Protein AF-A0A1V5MVE5-F1 (afdb_monomer)

Mean predicted aligned error: 13.65 Å

Radius of gyration: 18.53 Å; Cα contacts (8 Å, |Δi|>4): 356; chains: 1; bounding box: 42×35×52 Å

pLDDT: mean 83.96, std 14.98, range [27.38, 98.62]

Structure (mmCIF, N/CA/C/O backbone):
data_AF-A0A1V5MVE5-F1
#
_entry.id   AF-A0A1V5MVE5-F1
#
loop_
_atom_site.group_PDB
_atom_site.id
_atom_site.type_symbol
_atom_site.label_atom_id
_atom_site.label_alt_id
_atom_site.label_comp_id
_atom_site.label_asym_id
_atom_site.label_entity_id
_atom_site.label_seq_id
_atom_site.pdbx_PDB_ins_code
_atom_site.Cartn_x
_atom_site.Cartn_y
_atom_site.Cartn_z
_atom_site.occupancy
_atom_site.B_iso_or_equiv
_atom_site.auth_seq_id
_atom_site.auth_comp_id
_atom_site.auth_asym_id
_atom_site.auth_atom_id
_atom_site.pdbx_PDB_model_num
ATOM 1 N N . MET A 1 1 ? -22.898 -4.520 -2.280 1.00 44.94 1 MET A N 1
ATOM 2 C CA . MET A 1 1 ? -23.349 -3.604 -3.356 1.00 44.94 1 MET A CA 1
ATOM 3 C C . MET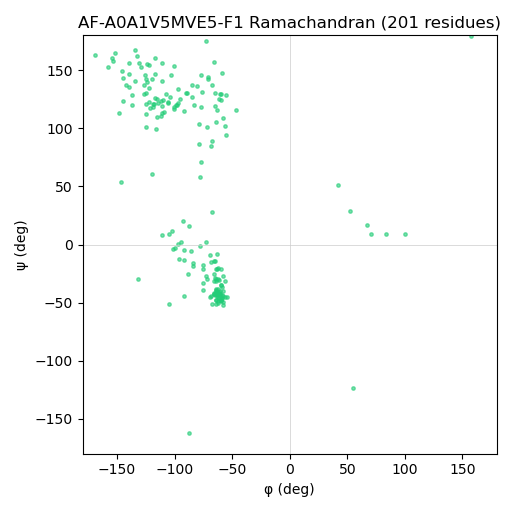 A 1 1 ? -22.134 -2.879 -3.926 1.00 44.94 1 MET A C 1
ATOM 5 O O . MET A 1 1 ? -21.184 -2.708 -3.167 1.00 44.94 1 MET A O 1
ATOM 9 N N . PRO A 1 2 ? -22.127 -2.482 -5.213 1.00 73.25 2 PRO A N 1
ATOM 10 C CA . PRO A 1 2 ? -21.004 -1.765 -5.811 1.00 73.25 2 PRO A CA 1
ATOM 11 C C . PRO A 1 2 ? -20.955 -0.328 -5.274 1.00 73.25 2 PRO A C 1
ATOM 13 O O . PRO A 1 2 ? -21.734 0.528 -5.678 1.00 73.25 2 PRO A O 1
ATOM 16 N N . ASN A 1 3 ? -20.062 -0.080 -4.323 1.00 88.38 3 ASN A N 1
ATOM 17 C CA . ASN A 1 3 ? -19.697 1.250 -3.838 1.00 88.38 3 ASN A CA 1
ATOM 18 C C . ASN A 1 3 ? -18.170 1.334 -3.734 1.00 88.38 3 ASN A C 1
ATOM 20 O O . ASN A 1 3 ? -17.478 0.310 -3.814 1.00 88.38 3 ASN A O 1
ATOM 24 N N . ARG A 1 4 ? -17.627 2.541 -3.552 1.00 93.94 4 ARG A N 1
ATOM 25 C CA . ARG A 1 4 ? -16.172 2.726 -3.486 1.00 93.94 4 ARG A CA 1
ATOM 26 C C . ARG A 1 4 ? -15.556 1.915 -2.353 1.00 93.94 4 ARG A C 1
ATOM 28 O O . ARG A 1 4 ? -14.487 1.341 -2.532 1.00 93.94 4 ARG A O 1
ATOM 35 N N . GLU A 1 5 ? -16.247 1.795 -1.220 1.00 90.50 5 GLU A N 1
ATOM 36 C CA . GLU A 1 5 ? -15.827 1.056 -0.027 1.00 90.50 5 GLU A CA 1
ATOM 37 C C . GLU A 1 5 ? -15.672 -0.443 -0.300 1.00 90.50 5 GLU A C 1
ATOM 39 O O . GLU A 1 5 ? -14.928 -1.106 0.409 1.00 90.50 5 GLU A O 1
ATOM 44 N N . ASN A 1 6 ? -16.294 -0.976 -1.348 1.00 90.94 6 ASN A N 1
ATOM 45 C CA . ASN A 1 6 ? -16.151 -2.368 -1.773 1.00 90.94 6 ASN A CA 1
ATOM 46 C C . ASN A 1 6 ? -15.390 -2.512 -3.100 1.00 90.94 6 ASN A C 1
ATOM 48 O O . ASN A 1 6 ? -15.312 -3.611 -3.642 1.00 90.94 6 ASN A O 1
ATOM 52 N N . THR A 1 7 ? -14.818 -1.425 -3.624 1.00 95.19 7 THR A N 1
ATOM 53 C CA . THR A 1 7 ? -14.114 -1.416 -4.909 1.00 95.19 7 THR A CA 1
ATOM 54 C C . THR A 1 7 ? -12.618 -1.190 -4.701 1.00 95.19 7 THR A C 1
ATOM 56 O O . THR A 1 7 ? -12.195 -0.187 -4.114 1.00 95.19 7 THR A O 1
ATOM 59 N N . ALA A 1 8 ? -11.819 -2.127 -5.210 1.00 96.75 8 ALA A N 1
ATOM 60 C CA . ALA A 1 8 ? -10.364 -2.056 -5.244 1.00 96.75 8 ALA A CA 1
ATOM 61 C C . ALA A 1 8 ? -9.850 -2.164 -6.683 1.00 96.75 8 ALA A C 1
ATOM 63 O O . ALA A 1 8 ? -10.498 -2.775 -7.532 1.00 96.75 8 ALA A O 1
ATOM 64 N N . ILE A 1 9 ? -8.670 -1.604 -6.932 1.00 98.38 9 ILE A N 1
ATOM 65 C CA . ILE A 1 9 ? -7.882 -1.846 -8.144 1.00 98.38 9 ILE A CA 1
ATOM 66 C C . ILE A 1 9 ? -6.540 -2.454 -7.747 1.00 98.38 9 ILE A C 1
ATOM 68 O O . ILE A 1 9 ? -5.988 -2.107 -6.707 1.00 98.38 9 ILE A O 1
ATOM 72 N N . ALA A 1 10 ? -6.015 -3.393 -8.523 1.00 98.38 10 ALA A N 1
ATOM 73 C CA . ALA A 1 10 ? -4.711 -3.966 -8.235 1.00 98.38 10 ALA A CA 1
ATOM 74 C C . ALA A 1 10 ? -3.966 -4.314 -9.516 1.00 98.38 10 ALA A C 1
ATOM 76 O O . ALA A 1 10 ? -4.577 -4.675 -10.522 1.00 98.38 10 ALA A O 1
ATOM 77 N N . GLY A 1 11 ? -2.642 -4.237 -9.453 1.00 98.25 11 GLY A N 1
ATOM 78 C CA . GLY A 1 11 ? -1.784 -4.587 -10.570 1.00 98.25 11 GLY A CA 1
ATOM 79 C C . GLY A 1 11 ? -0.321 -4.665 -10.169 1.00 98.25 11 GLY A C 1
ATOM 80 O O . GLY A 1 11 ? 0.082 -4.155 -9.120 1.00 98.25 11 GLY A O 1
ATOM 81 N N . SER A 1 12 ? 0.463 -5.304 -11.031 1.00 98.00 12 SER A N 1
ATOM 82 C CA . SER A 1 12 ? 1.904 -5.445 -10.872 1.00 98.00 12 SER A CA 1
ATOM 83 C C . SER A 1 12 ? 2.689 -4.647 -11.904 1.00 98.00 12 SER A C 1
ATOM 85 O O . SER A 1 12 ? 2.161 -4.339 -12.974 1.00 98.00 12 SER A O 1
ATOM 87 N N . SER A 1 13 ? 3.943 -4.301 -11.602 1.00 94.94 13 SER A N 1
ATOM 88 C CA . SER A 1 13 ? 4.825 -3.585 -12.532 1.00 94.94 13 SER A CA 1
ATOM 89 C C . SER A 1 13 ? 4.160 -2.288 -13.021 1.00 94.94 13 SER A C 1
ATOM 91 O O . SER A 1 13 ? 3.693 -1.477 -12.210 1.00 94.94 13 SER A O 1
ATOM 93 N N . MET A 1 14 ? 4.014 -2.098 -14.334 1.00 95.25 14 MET A N 1
ATOM 94 C CA . MET A 1 14 ? 3.269 -0.969 -14.901 1.00 95.25 14 MET A CA 1
ATOM 95 C C . MET A 1 14 ? 1.795 -0.943 -14.456 1.00 95.25 14 MET A C 1
ATOM 97 O O . MET A 1 14 ? 1.238 0.126 -14.210 1.00 95.25 14 MET A O 1
ATOM 101 N N . GLY A 1 15 ? 1.164 -2.104 -14.274 1.00 97.06 15 GLY A N 1
ATOM 102 C CA . GLY A 1 15 ? -0.180 -2.212 -13.702 1.00 97.06 15 GLY A CA 1
ATOM 103 C C . GLY A 1 15 ? -0.254 -1.735 -12.248 1.00 97.06 15 GLY A C 1
ATOM 104 O O . GLY A 1 15 ? -1.286 -1.206 -11.837 1.00 97.06 15 GLY A O 1
ATOM 105 N N . GLY A 1 16 ? 0.834 -1.858 -11.482 1.00 97.25 16 GLY A N 1
ATOM 106 C CA . GLY A 1 16 ? 0.942 -1.321 -10.122 1.00 97.25 16 GLY A CA 1
ATOM 107 C C . GLY A 1 16 ? 0.972 0.206 -10.113 1.00 97.25 16 GLY A C 1
ATOM 108 O O . GLY A 1 16 ? 0.227 0.831 -9.357 1.00 97.25 16 GLY A O 1
ATOM 109 N N . LEU A 1 17 ? 1.745 0.809 -11.024 1.00 95.75 17 LEU A N 1
ATOM 110 C CA . LEU A 1 17 ? 1.742 2.259 -11.246 1.00 95.75 17 LEU A CA 1
ATOM 111 C C . LEU A 1 17 ? 0.351 2.757 -11.657 1.00 95.75 17 LEU A C 1
ATOM 113 O O . LEU A 1 17 ? -0.161 3.715 -11.074 1.00 95.75 17 LEU A O 1
ATOM 117 N N . ILE A 1 18 ? -0.281 2.094 -12.632 1.00 96.00 18 ILE A N 1
ATOM 118 C CA . ILE A 1 18 ? -1.628 2.452 -13.099 1.00 96.00 18 ILE A CA 1
ATOM 119 C C . ILE A 1 18 ? -2.630 2.346 -11.947 1.00 96.00 18 ILE A C 1
ATOM 121 O O . ILE A 1 18 ? -3.434 3.253 -11.763 1.00 96.00 18 ILE A O 1
ATOM 125 N N . SER A 1 19 ? -2.551 1.293 -11.131 1.00 98.00 19 SER A N 1
ATOM 126 C CA . SER A 1 19 ? -3.444 1.091 -9.983 1.00 98.00 19 SER A CA 1
ATOM 127 C C . SER A 1 19 ? -3.314 2.200 -8.940 1.00 98.00 19 SER A C 1
ATOM 129 O O . SER A 1 19 ? -4.329 2.733 -8.490 1.00 98.00 19 SER A O 1
ATOM 131 N N . LEU A 1 20 ? -2.081 2.590 -8.596 1.00 96.75 20 LEU A N 1
ATOM 132 C CA . LEU A 1 20 ? -1.812 3.717 -7.702 1.00 96.75 20 LEU A CA 1
ATOM 133 C C . LEU A 1 20 ? -2.420 5.013 -8.254 1.00 96.75 20 LEU A C 1
ATOM 135 O O . LEU A 1 20 ? -3.188 5.684 -7.562 1.00 96.75 20 LEU A O 1
ATOM 139 N N . TYR A 1 21 ? -2.119 5.336 -9.513 1.00 95.19 21 TYR A N 1
ATOM 140 C CA . TYR A 1 21 ? -2.630 6.535 -10.169 1.00 95.19 21 TYR A CA 1
ATOM 141 C C . TYR A 1 21 ? -4.160 6.550 -10.231 1.00 95.19 21 TYR A C 1
ATOM 143 O O . TYR A 1 21 ? -4.789 7.544 -9.877 1.00 95.19 21 TYR A O 1
ATOM 151 N N . SER A 1 22 ? -4.775 5.446 -10.656 1.00 95.62 22 SER A N 1
ATOM 152 C CA . SER A 1 22 ? -6.226 5.316 -10.763 1.00 95.62 22 SER A CA 1
ATOM 153 C C . SER A 1 22 ? -6.910 5.473 -9.413 1.00 95.62 22 SER A C 1
ATOM 155 O O . SER A 1 22 ? -7.935 6.149 -9.341 1.00 95.62 22 SER A O 1
ATOM 157 N N . ALA A 1 23 ? -6.352 4.899 -8.347 1.00 95.94 23 ALA A N 1
ATOM 158 C CA . ALA A 1 23 ? -6.902 5.079 -7.015 1.00 95.94 23 ALA A CA 1
ATOM 159 C C . ALA A 1 23 ? -6.822 6.542 -6.575 1.00 95.94 23 ALA A C 1
ATOM 161 O O . ALA A 1 23 ? -7.851 7.116 -6.226 1.00 95.94 23 ALA A O 1
ATOM 162 N N . LEU A 1 24 ? -5.658 7.182 -6.671 1.00 94.88 24 LEU A N 1
ATOM 163 C CA . LEU A 1 24 ? -5.510 8.584 -6.271 1.00 94.88 24 LEU A CA 1
ATOM 164 C C . LEU A 1 24 ? -6.366 9.538 -7.120 1.00 94.88 24 LEU A C 1
ATOM 166 O O . LEU A 1 24 ? -6.984 10.455 -6.590 1.00 94.88 24 LEU A O 1
ATOM 170 N N . LYS A 1 25 ? -6.447 9.323 -8.436 1.00 94.38 25 LYS A N 1
ATOM 171 C CA . LYS A 1 25 ? -7.206 10.193 -9.346 1.00 94.38 25 LYS A CA 1
ATOM 172 C C . LYS A 1 25 ? -8.717 9.994 -9.262 1.00 94.38 25 LYS A C 1
ATOM 174 O O . LYS A 1 25 ? -9.466 10.953 -9.442 1.00 94.38 25 LYS A O 1
ATOM 179 N N . TYR A 1 26 ? -9.177 8.772 -9.000 1.00 95.31 26 TYR A N 1
ATOM 180 C CA . TYR A 1 26 ? -10.600 8.430 -8.957 1.00 95.31 26 TYR A CA 1
ATOM 181 C C . TYR A 1 26 ? -11.011 7.903 -7.577 1.00 95.31 26 TYR A C 1
ATOM 183 O O . TYR A 1 26 ? -11.534 6.785 -7.469 1.00 95.31 26 TYR A O 1
ATOM 191 N N . PRO A 1 27 ? -10.856 8.706 -6.506 1.00 94.25 27 PRO A N 1
ATOM 192 C CA . PRO A 1 27 ? -11.102 8.244 -5.150 1.00 94.25 27 PRO A CA 1
ATOM 193 C C . PRO A 1 27 ? -12.574 7.908 -4.923 1.00 94.25 27 PRO A C 1
ATOM 195 O O . PRO A 1 27 ? -12.861 7.041 -4.111 1.00 94.25 27 PRO A O 1
ATOM 198 N N . ASN A 1 28 ? -13.509 8.507 -5.672 1.00 94.81 28 ASN A N 1
ATOM 199 C CA . ASN A 1 28 ? -14.939 8.166 -5.651 1.00 94.81 28 ASN A CA 1
ATOM 200 C C . ASN A 1 28 ? -15.266 6.783 -6.239 1.00 94.81 28 ASN A C 1
ATOM 202 O O . ASN A 1 28 ? -16.373 6.296 -6.044 1.00 94.81 28 ASN A O 1
ATOM 206 N N . THR A 1 29 ? -14.332 6.163 -6.966 1.00 95.69 29 THR A N 1
ATOM 207 C CA . THR A 1 29 ? -14.498 4.819 -7.541 1.00 95.69 29 THR A CA 1
ATOM 208 C C . THR A 1 29 ? -13.691 3.799 -6.753 1.00 95.69 29 THR A C 1
ATOM 210 O O . THR A 1 29 ? -14.238 2.794 -6.316 1.00 95.69 29 THR A O 1
ATOM 213 N N . PHE A 1 30 ? -12.405 4.066 -6.521 1.00 96.44 30 PHE A N 1
ATOM 214 C CA . PHE A 1 30 ? -11.496 3.131 -5.864 1.00 96.44 30 PHE A CA 1
ATOM 215 C C . PHE A 1 30 ? -11.136 3.634 -4.464 1.00 96.44 30 PHE A C 1
ATOM 217 O O . PHE A 1 30 ? -10.438 4.638 -4.306 1.00 96.44 30 PHE A O 1
ATOM 224 N N . SER A 1 31 ? -11.570 2.913 -3.427 1.00 95.69 31 SER A N 1
ATOM 225 C CA . SER A 1 31 ? -11.114 3.181 -2.052 1.00 95.69 31 SER A CA 1
ATOM 226 C C . SER A 1 31 ? -9.889 2.358 -1.655 1.00 95.69 31 SER A C 1
ATOM 228 O O . SER A 1 31 ? -9.383 2.510 -0.548 1.00 95.69 31 SER A O 1
ATOM 230 N N . LYS A 1 32 ? -9.439 1.441 -2.514 1.00 97.19 32 LYS A N 1
ATOM 231 C CA . LYS A 1 32 ? -8.423 0.434 -2.202 1.00 97.19 32 LYS A CA 1
ATOM 232 C C . LYS A 1 32 ? -7.519 0.214 -3.406 1.00 97.19 32 LYS A C 1
ATOM 234 O O . LYS A 1 32 ? -8.027 0.096 -4.522 1.00 97.19 32 LYS A O 1
ATOM 239 N N . ALA A 1 33 ? -6.216 0.106 -3.177 1.00 98.44 33 ALA A N 1
ATOM 240 C CA . ALA A 1 33 ? -5.261 -0.250 -4.216 1.00 98.44 33 ALA A CA 1
ATOM 241 C C . ALA A 1 33 ? -4.220 -1.271 -3.742 1.00 98.44 33 ALA A C 1
ATOM 243 O O . ALA A 1 33 ? -3.567 -1.067 -2.721 1.00 98.44 33 ALA A O 1
ATOM 244 N N . GLY A 1 34 ? -4.061 -2.353 -4.507 1.00 98.62 34 GLY A N 1
ATOM 245 C CA . GLY A 1 34 ? -2.965 -3.316 -4.371 1.00 98.62 34 GLY A CA 1
ATOM 246 C C . GLY A 1 34 ? -1.875 -3.032 -5.403 1.00 98.62 34 GLY A C 1
ATOM 247 O O . GLY A 1 34 ? -2.134 -3.046 -6.605 1.00 98.62 34 GLY A O 1
ATOM 248 N N . ILE A 1 35 ? -0.665 -2.746 -4.944 1.00 98.62 35 ILE A N 1
ATOM 249 C CA . ILE A 1 35 ? 0.419 -2.179 -5.744 1.00 98.62 35 ILE A CA 1
ATOM 250 C C . ILE A 1 35 ? 1.632 -3.100 -5.620 1.00 98.62 35 ILE A C 1
ATOM 252 O O . ILE A 1 35 ? 2.343 -3.083 -4.618 1.00 98.62 35 ILE A O 1
ATOM 256 N N . PHE A 1 36 ? 1.847 -3.925 -6.641 1.00 98.62 36 PHE A N 1
ATOM 257 C CA . PHE A 1 36 ? 2.860 -4.977 -6.632 1.00 98.62 36 PHE A CA 1
ATOM 258 C C . PHE A 1 36 ? 4.038 -4.557 -7.512 1.00 98.62 36 PHE A C 1
ATOM 260 O O . PHE A 1 36 ? 3.845 -4.268 -8.691 1.00 98.62 36 PHE A O 1
ATOM 267 N N . SER A 1 37 ? 5.246 -4.508 -6.958 1.00 97.56 37 SER A N 1
ATOM 268 C CA . SER A 1 37 ? 6.488 -4.188 -7.674 1.00 97.56 37 SER A CA 1
ATOM 269 C C . SER A 1 37 ? 6.333 -3.022 -8.673 1.00 97.56 37 SER A C 1
ATOM 271 O O . SER A 1 37 ? 6.583 -3.205 -9.866 1.00 97.56 37 SER A O 1
ATOM 273 N N . PRO A 1 38 ? 5.793 -1.857 -8.264 1.00 96.62 38 PRO A N 1
ATOM 274 C CA . PRO A 1 38 ? 5.338 -0.834 -9.198 1.00 96.62 38 PRO A CA 1
ATOM 275 C C . PRO A 1 38 ? 6.491 -0.196 -9.979 1.00 96.62 38 PRO A C 1
ATOM 277 O O . PRO A 1 38 ? 7.508 0.193 -9.412 1.00 96.62 38 PRO A O 1
ATOM 280 N N . SER A 1 39 ? 6.301 0.011 -11.282 1.00 92.88 39 SER A N 1
ATOM 281 C CA . SER A 1 39 ? 7.286 0.679 -12.151 1.00 92.88 39 SER A CA 1
ATOM 282 C C . SER A 1 39 ? 7.273 2.206 -11.982 1.00 92.88 39 SER A C 1
ATOM 284 O O . SER A 1 39 ? 7.015 2.938 -12.934 1.00 92.88 39 SER A O 1
ATOM 286 N N . LEU A 1 40 ? 7.504 2.701 -10.764 1.00 87.81 40 LEU A N 1
ATOM 287 C CA . LEU A 1 40 ? 7.376 4.121 -10.387 1.00 87.81 40 LEU A CA 1
ATOM 288 C C . LEU A 1 40 ? 8.332 5.048 -11.152 1.00 87.81 40 LEU A C 1
ATOM 290 O O . LEU A 1 40 ? 7.981 6.190 -11.438 1.00 87.81 40 LEU A O 1
ATOM 294 N N . TRP A 1 41 ? 9.492 4.527 -11.548 1.00 76.19 41 TRP A N 1
ATOM 295 C CA . TRP A 1 41 ? 10.501 5.194 -12.375 1.00 76.19 41 TRP A CA 1
ATOM 296 C C . TRP A 1 41 ? 10.037 5.505 -13.806 1.00 76.19 41 TRP A C 1
ATOM 298 O O . TRP A 1 41 ? 10.694 6.259 -14.516 1.00 76.19 41 TRP A O 1
ATOM 308 N N . PHE A 1 42 ? 8.926 4.918 -14.263 1.00 72.94 42 PHE A N 1
ATOM 309 C CA . PHE A 1 42 ? 8.509 5.013 -15.661 1.00 72.94 42 PHE A CA 1
ATOM 310 C C . PHE A 1 42 ? 7.915 6.381 -16.036 1.00 72.94 42 PHE A C 1
ATOM 312 O O . PHE A 1 42 ? 7.790 6.689 -17.220 1.00 72.94 42 PHE A O 1
ATOM 319 N N . SER A 1 43 ? 7.500 7.206 -15.066 1.00 71.62 43 SER A N 1
ATOM 320 C CA . SER A 1 43 ? 6.793 8.451 -15.374 1.00 71.62 43 SER A CA 1
ATOM 321 C C . SER A 1 43 ? 7.041 9.577 -14.372 1.00 71.62 43 SER A C 1
ATOM 323 O O . SER A 1 43 ? 6.504 9.571 -13.264 1.00 71.62 43 SER A O 1
ATOM 325 N N . ASP A 1 44 ? 7.712 10.631 -14.839 1.00 76.75 44 ASP A N 1
ATOM 326 C CA . ASP A 1 44 ? 7.802 11.926 -14.145 1.00 76.75 44 ASP A CA 1
ATOM 327 C C . ASP A 1 44 ? 6.414 12.535 -13.884 1.00 76.75 44 ASP A C 1
ATOM 329 O O . ASP A 1 44 ? 6.193 13.260 -12.914 1.00 76.75 44 ASP A O 1
ATOM 333 N N . THR A 1 45 ? 5.431 12.191 -14.722 1.00 76.62 45 THR A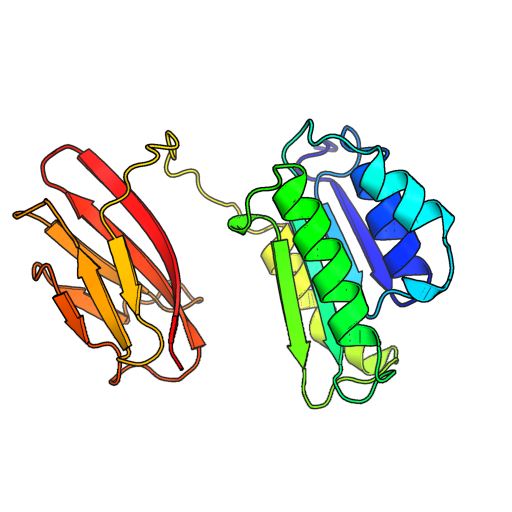 N 1
ATOM 334 C CA . THR A 1 45 ? 4.047 12.652 -14.589 1.00 76.62 45 THR A CA 1
ATOM 335 C C . THR A 1 45 ? 3.388 12.142 -13.308 1.00 76.62 45 THR A C 1
ATOM 337 O O . THR A 1 45 ? 2.556 12.850 -12.742 1.00 76.62 45 THR A O 1
ATOM 340 N N . LEU A 1 46 ? 3.756 10.951 -12.814 1.00 81.44 46 LEU A N 1
ATOM 341 C CA . LEU A 1 46 ? 3.266 10.469 -11.520 1.00 81.44 46 LEU A CA 1
ATOM 342 C C . LEU A 1 46 ? 3.794 11.345 -10.381 1.00 81.44 46 LEU A C 1
ATOM 344 O O . LEU A 1 46 ? 3.028 11.701 -9.491 1.00 81.44 46 LEU A O 1
ATOM 348 N N . GLN A 1 47 ? 5.072 11.720 -10.425 1.00 80.44 47 GLN A N 1
ATOM 349 C CA . GLN A 1 47 ? 5.679 12.572 -9.403 1.00 80.44 47 GLN A CA 1
ATOM 350 C C . GLN A 1 47 ? 5.031 13.957 -9.387 1.00 80.44 47 GLN A C 1
ATOM 352 O O . GLN A 1 47 ? 4.563 14.395 -8.340 1.00 80.44 47 GLN A O 1
ATOM 357 N N . MET A 1 48 ? 4.870 14.581 -10.559 1.00 82.56 48 MET A N 1
ATOM 358 C CA . MET A 1 48 ? 4.152 15.855 -10.688 1.00 82.56 48 MET A CA 1
ATOM 359 C C . MET A 1 48 ? 2.710 15.764 -10.173 1.00 82.56 48 MET A C 1
ATOM 361 O O . MET A 1 48 ? 2.207 16.685 -9.528 1.00 82.56 48 MET A O 1
ATOM 365 N N . PHE A 1 49 ? 2.031 14.648 -10.446 1.00 86.75 49 PHE A N 1
ATOM 366 C CA . PHE A 1 49 ? 0.689 14.417 -9.930 1.00 86.75 49 PHE A CA 1
ATOM 367 C C . PHE A 1 49 ? 0.687 14.328 -8.399 1.00 86.75 49 PHE A C 1
ATOM 369 O O . PHE A 1 49 ? -0.110 15.024 -7.778 1.00 86.75 49 PHE A O 1
ATOM 376 N N . LEU A 1 50 ? 1.589 13.550 -7.791 1.00 85.31 50 LEU A N 1
ATOM 377 C CA . LEU A 1 50 ? 1.712 13.419 -6.332 1.00 85.31 50 LEU A CA 1
ATOM 378 C C . LEU A 1 50 ? 2.020 14.751 -5.633 1.00 85.31 50 LEU A C 1
ATOM 380 O O . LEU A 1 50 ? 1.521 14.985 -4.534 1.00 85.31 50 LEU A O 1
ATOM 384 N N . ASP A 1 51 ? 2.792 15.629 -6.273 1.00 83.75 51 ASP A N 1
ATOM 385 C CA . ASP A 1 51 ? 3.142 16.941 -5.719 1.00 83.75 51 ASP A CA 1
ATOM 386 C C . ASP A 1 51 ? 1.945 17.914 -5.720 1.00 83.75 51 ASP A C 1
ATOM 388 O O . ASP A 1 51 ? 1.838 18.776 -4.851 1.00 83.75 51 ASP A O 1
ATOM 392 N N . SER A 1 52 ? 1.023 17.758 -6.678 1.00 83.50 52 SER A N 1
ATOM 393 C CA . SER A 1 52 ? -0.202 18.572 -6.798 1.00 83.50 52 SER A CA 1
ATOM 394 C C . SER A 1 52 ? -1.449 17.944 -6.164 1.00 83.50 52 SER A C 1
ATOM 396 O O . SER A 1 52 ? -2.485 18.600 -6.042 1.00 83.50 52 SER A O 1
ATOM 398 N N . PHE A 1 53 ? -1.379 16.662 -5.808 1.00 84.25 53 PHE A N 1
ATOM 399 C CA . PHE A 1 53 ? -2.496 15.900 -5.270 1.00 84.25 53 PHE A CA 1
ATOM 400 C C . PHE A 1 53 ? -2.831 16.360 -3.848 1.00 84.25 53 PHE A C 1
ATOM 402 O O . PHE A 1 53 ? -1.942 16.643 -3.059 1.00 84.25 53 PHE A O 1
ATOM 409 N N . THR A 1 54 ? -4.115 16.374 -3.491 1.00 82.00 54 THR A N 1
ATOM 410 C CA . THR A 1 54 ? -4.570 16.642 -2.120 1.00 82.00 54 THR A CA 1
ATOM 411 C C . THR A 1 54 ? -5.477 15.515 -1.658 1.00 82.00 54 THR A C 1
ATOM 413 O O . THR A 1 54 ? -6.437 15.154 -2.345 1.00 82.00 54 THR A O 1
ATOM 416 N N . TYR A 1 55 ? -5.188 14.969 -0.478 1.00 86.56 55 TYR A N 1
ATOM 417 C CA . TYR A 1 55 ? -6.028 13.956 0.145 1.00 86.56 55 TYR A CA 1
ATOM 418 C C . TYR A 1 55 ? -7.442 14.494 0.394 1.00 86.56 55 TYR A C 1
ATOM 420 O O . TYR A 1 55 ? -7.619 15.562 0.976 1.00 86.56 55 TYR A O 1
ATOM 428 N N . ASN A 1 56 ? -8.456 13.745 -0.042 1.00 85.56 56 ASN A N 1
ATOM 429 C CA . ASN A 1 56 ? -9.854 14.169 0.065 1.00 85.56 56 ASN A CA 1
ATOM 430 C C . ASN A 1 56 ? -10.799 13.103 0.634 1.00 85.56 56 ASN A C 1
ATOM 432 O O . ASN A 1 56 ? -11.797 13.449 1.261 1.00 85.56 56 ASN A O 1
ATOM 436 N N . LEU A 1 57 ? -10.513 11.817 0.426 1.00 90.06 57 LEU A N 1
ATOM 437 C CA . LEU A 1 57 ? -11.377 10.707 0.814 1.00 90.06 57 LEU A CA 1
ATOM 438 C C . LEU A 1 57 ? -10.543 9.558 1.383 1.00 90.06 57 LEU A C 1
ATOM 440 O O . LEU A 1 57 ? -9.458 9.289 0.871 1.00 90.06 57 LEU A O 1
ATOM 444 N N . PRO A 1 58 ? -11.068 8.797 2.360 1.00 89.44 58 PRO A N 1
ATOM 445 C CA . PRO A 1 58 ? -10.381 7.626 2.889 1.00 89.44 58 PRO A CA 1
ATOM 446 C C . PRO A 1 58 ? -10.112 6.583 1.807 1.00 89.44 58 PRO A C 1
ATOM 448 O O . PRO A 1 58 ? -11.035 6.111 1.128 1.00 89.44 58 PRO A O 1
ATOM 451 N N . GLN A 1 59 ? -8.844 6.209 1.662 1.00 94.06 59 GLN A N 1
ATOM 452 C CA . GLN A 1 59 ? -8.392 5.135 0.785 1.00 94.06 59 GLN A CA 1
ATOM 453 C C . GLN A 1 59 ? -7.304 4.324 1.474 1.00 94.06 59 GLN A C 1
ATOM 455 O O . GLN A 1 59 ? -6.636 4.844 2.364 1.00 94.06 59 GLN A O 1
ATOM 460 N N . ARG A 1 60 ? -7.132 3.068 1.062 1.00 95.12 60 ARG A N 1
ATOM 461 C CA . ARG A 1 60 ? -6.127 2.143 1.589 1.00 95.12 60 ARG A CA 1
ATOM 462 C C . ARG A 1 60 ? -5.220 1.649 0.471 1.00 95.12 60 ARG A C 1
ATOM 464 O O . ARG A 1 60 ? -5.711 1.233 -0.576 1.00 95.12 60 ARG A O 1
ATOM 471 N N . PHE A 1 61 ? -3.918 1.647 0.712 1.00 97.75 61 PHE A N 1
ATOM 472 C CA . PHE A 1 61 ? -2.914 1.228 -0.258 1.00 97.75 61 PHE A CA 1
ATOM 473 C C . PHE A 1 61 ? -2.043 0.128 0.338 1.00 97.75 61 PHE A C 1
ATOM 475 O O . PHE A 1 61 ? -1.539 0.265 1.453 1.00 97.75 61 PHE A O 1
ATOM 482 N N . TYR A 1 62 ? -1.880 -0.960 -0.406 1.00 98.19 62 TYR A N 1
ATOM 483 C CA . TYR A 1 62 ? -0.997 -2.065 -0.062 1.00 98.19 62 TYR A CA 1
ATOM 484 C C . TYR A 1 62 ? 0.115 -2.139 -1.101 1.00 98.19 62 TYR A C 1
ATOM 486 O O . TYR A 1 62 ? -0.141 -2.496 -2.248 1.00 98.19 62 TYR A O 1
ATOM 494 N N . PHE A 1 63 ? 1.330 -1.790 -0.705 1.00 98.44 63 PHE A N 1
ATOM 495 C CA . PHE A 1 63 ? 2.534 -1.894 -1.511 1.00 98.44 63 PHE A CA 1
ATOM 496 C C . PHE A 1 63 ? 3.263 -3.188 -1.168 1.00 98.44 63 PHE A C 1
ATOM 498 O O . PHE A 1 63 ? 3.460 -3.498 0.008 1.00 98.44 63 PHE A O 1
ATOM 505 N N . VAL A 1 64 ? 3.702 -3.926 -2.182 1.00 98.00 64 VAL A N 1
ATOM 506 C CA . VAL A 1 64 ? 4.576 -5.084 -1.987 1.00 98.00 64 VAL A CA 1
ATOM 507 C C . VAL A 1 64 ? 5.649 -5.149 -3.055 1.00 98.00 64 VAL A C 1
ATOM 509 O O . VAL A 1 64 ? 5.357 -4.945 -4.229 1.00 98.00 64 VAL A O 1
ATOM 512 N N . ALA A 1 65 ? 6.883 -5.421 -2.645 1.00 97.00 65 ALA A N 1
ATOM 513 C CA . ALA A 1 65 ? 8.022 -5.596 -3.538 1.00 97.00 65 ALA A CA 1
ATOM 514 C C . ALA A 1 65 ? 9.072 -6.529 -2.923 1.00 97.00 65 ALA A C 1
ATOM 516 O O . ALA A 1 65 ? 9.051 -6.832 -1.726 1.00 97.00 65 ALA A O 1
ATOM 517 N N . GLY A 1 66 ? 9.982 -7.003 -3.759 1.00 93.31 66 GLY A N 1
ATOM 518 C CA . GLY A 1 66 ? 11.097 -7.855 -3.389 1.00 93.31 66 GLY A CA 1
ATOM 519 C C . GLY A 1 66 ? 12.429 -7.117 -3.262 1.00 93.31 66 GLY A C 1
ATOM 520 O O . GLY A 1 66 ? 12.649 -6.108 -3.928 1.00 93.31 66 GLY A O 1
ATOM 521 N N . LEU A 1 67 ? 13.344 -7.640 -2.439 1.00 90.31 67 LEU A N 1
ATOM 522 C CA . LEU A 1 67 ? 14.728 -7.145 -2.375 1.00 90.31 67 LEU A CA 1
ATOM 523 C C . LEU A 1 67 ? 15.587 -7.581 -3.568 1.00 90.31 67 LEU A C 1
ATOM 525 O O . LEU A 1 67 ? 16.580 -6.918 -3.849 1.00 90.31 67 LEU A O 1
ATOM 529 N N . ASN A 1 68 ? 15.206 -8.644 -4.285 1.00 93.69 68 ASN A N 1
ATOM 530 C CA . ASN A 1 68 ? 15.923 -9.098 -5.482 1.00 93.69 68 ASN A CA 1
ATOM 531 C C . ASN A 1 68 ? 15.428 -8.391 -6.763 1.00 93.69 68 ASN A C 1
ATOM 533 O O . ASN A 1 68 ? 15.672 -8.862 -7.873 1.00 93.69 68 ASN A O 1
ATOM 537 N N . GLU A 1 69 ? 14.701 -7.279 -6.622 1.00 93.69 69 GLU A N 1
ATOM 538 C CA . GLU A 1 69 ? 14.292 -6.407 -7.726 1.00 93.69 69 GLU A CA 1
ATOM 539 C C . GLU A 1 69 ? 15.359 -5.336 -8.035 1.00 93.69 69 GLU A C 1
ATOM 541 O O . GLU A 1 69 ? 16.527 -5.471 -7.666 1.00 93.69 69 GLU A O 1
ATOM 546 N N . SER A 1 70 ? 14.991 -4.261 -8.747 1.00 90.25 70 SER A N 1
ATOM 547 C CA . SER A 1 70 ? 15.911 -3.143 -8.973 1.00 90.25 70 SER A CA 1
ATOM 548 C C . SER A 1 70 ? 16.366 -2.531 -7.646 1.00 90.25 70 SER A C 1
ATOM 550 O O . SER A 1 70 ? 15.604 -2.442 -6.682 1.00 90.25 70 SER A O 1
ATOM 552 N N . THR A 1 71 ? 17.599 -2.023 -7.615 1.00 89.38 71 THR A N 1
ATOM 553 C CA . THR A 1 71 ? 18.177 -1.378 -6.425 1.00 89.38 71 THR A CA 1
ATOM 554 C C . THR A 1 71 ? 17.383 -0.159 -5.947 1.00 89.38 71 THR A C 1
ATOM 556 O O . THR A 1 71 ? 17.495 0.214 -4.784 1.00 89.38 71 THR A O 1
ATOM 559 N N . THR A 1 72 ? 16.574 0.445 -6.823 1.00 89.75 72 THR A N 1
ATOM 560 C CA . THR A 1 72 ? 15.716 1.596 -6.513 1.00 89.75 72 THR A CA 1
ATOM 561 C C . THR A 1 72 ? 14.305 1.211 -6.074 1.00 89.75 72 THR A C 1
ATOM 563 O O . THR A 1 72 ? 13.598 2.052 -5.538 1.00 89.75 72 THR A O 1
ATOM 566 N N . MET A 1 73 ? 13.867 -0.042 -6.256 1.00 92.62 73 MET A N 1
ATOM 567 C CA . MET A 1 73 ? 12.465 -0.437 -6.040 1.00 92.62 73 MET A CA 1
ATOM 568 C C . MET A 1 73 ? 11.961 -0.063 -4.639 1.00 92.62 73 MET A C 1
ATOM 570 O O . MET A 1 73 ? 10.877 0.496 -4.479 1.00 92.62 73 MET A O 1
ATOM 574 N N . VAL A 1 74 ? 12.768 -0.345 -3.613 1.00 89.1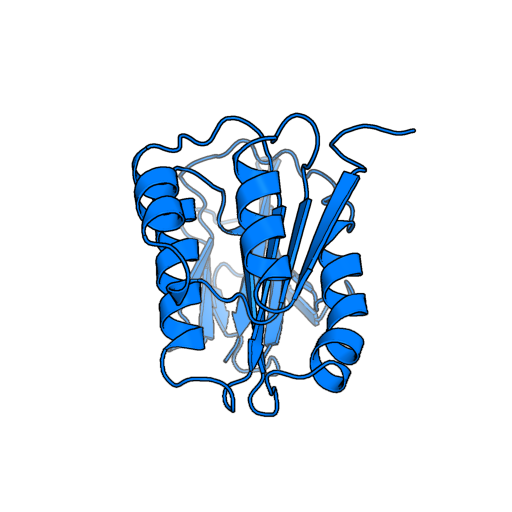9 74 VAL A N 1
ATOM 575 C CA . VAL A 1 74 ? 12.410 -0.056 -2.219 1.00 89.19 74 VAL A CA 1
ATOM 576 C C . VAL A 1 74 ? 12.393 1.448 -1.948 1.00 89.19 74 VAL A C 1
ATOM 578 O O . VAL A 1 74 ? 11.437 1.933 -1.343 1.00 89.19 74 VAL A O 1
ATOM 581 N N . SER A 1 75 ? 13.409 2.186 -2.407 1.00 88.69 75 SER A N 1
ATOM 582 C CA . SER A 1 75 ? 13.468 3.640 -2.219 1.00 88.69 75 SER A CA 1
ATOM 583 C C . SER A 1 75 ? 12.330 4.351 -2.951 1.00 88.69 75 SER A C 1
ATOM 585 O O . SER A 1 75 ? 11.701 5.232 -2.377 1.00 88.69 75 SER A O 1
ATOM 587 N N . ASP A 1 76 ? 11.980 3.907 -4.160 1.00 90.81 76 ASP A N 1
ATOM 588 C CA . ASP A 1 76 ? 10.903 4.498 -4.959 1.00 90.81 76 ASP A CA 1
ATOM 589 C C . ASP A 1 76 ? 9.541 4.343 -4.253 1.00 90.81 76 ASP A C 1
ATOM 591 O O . ASP A 1 76 ? 8.739 5.280 -4.194 1.00 90.81 76 ASP A O 1
ATOM 595 N N . ILE A 1 77 ? 9.276 3.166 -3.668 1.00 92.50 77 ILE A N 1
ATOM 596 C CA . ILE A 1 77 ? 8.066 2.928 -2.865 1.00 92.50 77 ILE A CA 1
ATOM 597 C C . ILE A 1 77 ? 8.076 3.794 -1.602 1.00 92.50 77 ILE A C 1
ATOM 599 O O . ILE A 1 77 ? 7.047 4.383 -1.259 1.00 92.50 77 ILE A O 1
ATOM 603 N N . GLN A 1 78 ? 9.215 3.888 -0.911 1.00 88.50 78 GLN A N 1
ATOM 604 C CA . GLN A 1 78 ? 9.354 4.719 0.286 1.00 88.50 78 GLN A CA 1
ATOM 605 C C . GLN A 1 78 ? 9.058 6.189 -0.022 1.00 88.50 78 GLN A C 1
ATOM 607 O O . GLN A 1 78 ? 8.227 6.785 0.663 1.00 88.50 78 GLN A O 1
ATOM 612 N N . ASP A 1 79 ? 9.629 6.741 -1.090 1.00 88.94 79 ASP A N 1
ATOM 613 C CA . ASP A 1 79 ? 9.409 8.127 -1.509 1.00 88.94 79 ASP A CA 1
ATOM 614 C C . ASP A 1 79 ? 7.933 8.410 -1.790 1.00 88.94 79 ASP A C 1
ATOM 616 O O . ASP A 1 79 ? 7.373 9.389 -1.289 1.00 88.94 79 ASP A O 1
ATOM 620 N N . VAL A 1 80 ? 7.260 7.519 -2.523 1.00 91.50 80 VAL A N 1
ATOM 621 C CA . VAL A 1 80 ? 5.821 7.645 -2.784 1.00 91.50 80 VAL A CA 1
ATOM 622 C C . VAL A 1 80 ? 5.016 7.573 -1.488 1.00 91.50 80 VAL A C 1
ATOM 624 O O . VAL A 1 80 ? 4.162 8.427 -1.257 1.00 91.50 80 VAL A O 1
ATOM 627 N N . THR A 1 81 ? 5.270 6.590 -0.621 1.00 90.38 81 THR A N 1
ATOM 628 C CA . THR A 1 81 ? 4.509 6.452 0.633 1.00 90.38 81 THR A CA 1
ATOM 629 C C . THR A 1 81 ? 4.715 7.641 1.574 1.00 90.38 81 THR A C 1
ATOM 631 O O . THR A 1 81 ? 3.743 8.126 2.152 1.00 90.38 81 THR A O 1
ATOM 634 N N . ASN A 1 82 ? 5.931 8.187 1.650 1.00 86.75 82 ASN A N 1
ATOM 635 C CA . ASN A 1 82 ? 6.234 9.397 2.410 1.00 86.75 82 ASN A CA 1
ATOM 636 C C . ASN A 1 82 ? 5.475 10.608 1.859 1.00 86.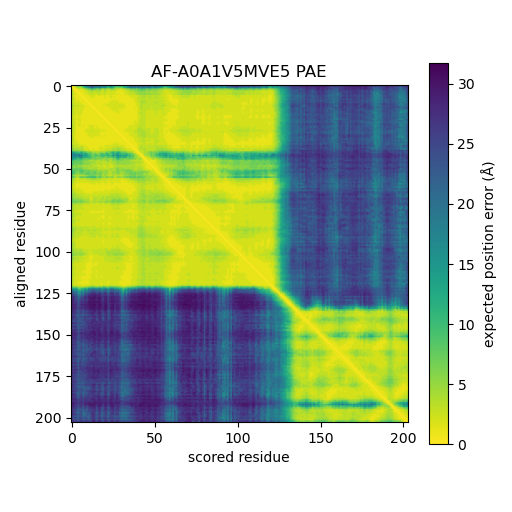75 82 ASN A C 1
ATOM 638 O O . ASN A 1 82 ? 4.859 11.345 2.629 1.00 86.75 82 ASN A O 1
ATOM 642 N N . LYS A 1 83 ? 5.442 10.786 0.531 1.00 88.00 83 LYS A N 1
ATOM 643 C CA . LYS A 1 83 ? 4.632 11.836 -0.104 1.00 88.00 83 LYS A CA 1
ATOM 644 C C . LYS A 1 83 ? 3.149 11.690 0.233 1.00 88.00 83 LYS A C 1
ATOM 646 O O . LYS A 1 83 ? 2.512 12.678 0.577 1.00 88.00 83 LYS A O 1
ATOM 651 N N . LEU A 1 84 ? 2.599 10.475 0.201 1.00 88.19 84 LEU A N 1
ATOM 652 C CA . LEU A 1 84 ? 1.199 10.242 0.579 1.00 88.19 84 LEU A CA 1
ATOM 653 C C . LEU A 1 84 ? 0.928 10.640 2.039 1.00 88.19 84 LEU A C 1
ATOM 655 O O . LEU A 1 84 ? -0.074 11.299 2.315 1.00 88.19 84 LEU A O 1
ATOM 659 N N . ILE A 1 85 ? 1.825 10.300 2.965 1.00 86.31 85 ILE A N 1
ATOM 660 C CA . ILE A 1 85 ? 1.703 10.707 4.374 1.00 86.31 85 ILE A CA 1
ATOM 661 C C . ILE A 1 85 ? 1.727 12.233 4.504 1.00 86.31 85 ILE A C 1
ATOM 663 O O . ILE A 1 85 ? 0.868 12.798 5.179 1.00 86.31 85 ILE A O 1
ATOM 667 N N . LEU A 1 86 ? 2.657 12.909 3.821 1.00 86.31 86 LEU A N 1
ATOM 668 C CA . LEU A 1 86 ? 2.748 14.374 3.819 1.00 86.31 86 LEU A CA 1
ATOM 669 C C . LEU A 1 86 ? 1.487 15.043 3.254 1.00 86.31 86 LEU A C 1
ATOM 671 O O . LEU A 1 86 ? 1.113 16.117 3.715 1.00 86.31 86 LEU A O 1
ATOM 675 N N . GLN A 1 87 ? 0.800 14.389 2.314 1.00 84.31 87 GLN A N 1
ATOM 676 C CA . GLN A 1 87 ? -0.484 14.845 1.774 1.00 84.31 87 GLN A CA 1
ATOM 677 C C . GLN A 1 87 ? -1.683 14.566 2.697 1.00 84.31 87 GLN A C 1
ATOM 679 O O . GLN A 1 87 ? -2.807 14.928 2.355 1.00 84.31 87 GLN A O 1
ATOM 684 N N . GLY A 1 88 ? -1.473 13.940 3.860 1.00 83.88 88 GLY A N 1
ATOM 685 C CA . GLY A 1 88 ? -2.501 13.719 4.879 1.00 83.88 88 GLY A CA 1
ATOM 686 C C . GLY A 1 88 ? -3.112 12.318 4.894 1.00 83.88 88 GLY A C 1
ATOM 687 O O . GLY A 1 88 ? -4.080 12.092 5.623 1.00 83.88 88 GLY A O 1
ATOM 688 N N . PHE A 1 89 ? -2.571 11.355 4.136 1.00 84.88 89 PHE A N 1
ATOM 689 C CA . PHE A 1 89 ? -3.011 9.967 4.277 1.00 84.88 89 PHE A CA 1
ATOM 690 C C . PHE A 1 89 ? -2.652 9.426 5.669 1.00 84.88 89 PHE A C 1
ATOM 692 O O . PHE A 1 89 ? -1.490 9.498 6.076 1.00 84.88 89 PHE A O 1
ATOM 699 N N . PRO A 1 90 ? -3.605 8.805 6.390 1.00 83.94 90 PRO A N 1
ATOM 700 C CA . PRO A 1 90 ? -3.285 8.117 7.630 1.00 83.94 90 PRO A CA 1
ATOM 701 C C . PRO A 1 90 ? -2.279 6.996 7.367 1.00 83.94 90 PRO A C 1
ATOM 703 O O . PRO A 1 90 ? -2.528 6.135 6.524 1.00 83.94 90 PRO A O 1
ATOM 706 N N . ALA A 1 91 ? -1.189 6.938 8.134 1.00 81.44 91 ALA A N 1
ATOM 707 C CA . ALA A 1 91 ? -0.197 5.868 8.000 1.00 81.44 91 ALA A CA 1
ATOM 708 C C . ALA A 1 91 ? -0.820 4.466 8.159 1.00 81.44 91 ALA A C 1
ATOM 710 O O . ALA A 1 91 ? -0.421 3.528 7.484 1.00 81.44 91 ALA A O 1
ATOM 711 N N . ALA A 1 92 ? -1.874 4.328 8.974 1.00 83.44 92 ALA A N 1
ATOM 712 C CA . ALA A 1 92 ? -2.628 3.078 9.127 1.00 83.44 92 ALA A CA 1
ATOM 713 C C . ALA A 1 92 ? -3.312 2.589 7.831 1.00 83.44 92 ALA A C 1
ATOM 715 O O . ALA A 1 92 ? -3.653 1.410 7.709 1.00 83.44 92 ALA A O 1
ATOM 716 N N . ASN A 1 93 ? -3.507 3.484 6.863 1.00 88.88 93 ASN A N 1
ATOM 717 C CA . ASN A 1 93 ? -4.080 3.189 5.557 1.00 88.88 93 ASN A CA 1
ATOM 718 C C . ASN A 1 93 ? -3.022 2.911 4.481 1.00 88.88 93 ASN A C 1
ATOM 720 O O . ASN A 1 93 ? -3.390 2.646 3.337 1.00 88.88 93 ASN A O 1
ATOM 724 N N . LEU A 1 94 ? -1.737 2.925 4.827 1.00 91.75 94 LEU A N 1
ATOM 725 C CA . LEU A 1 94 ? -0.636 2.571 3.941 1.00 91.75 94 LEU A CA 1
ATOM 726 C C . LEU A 1 94 ? 0.087 1.364 4.541 1.00 91.75 94 LEU A C 1
ATOM 728 O O . LEU A 1 94 ? 0.565 1.416 5.670 1.00 91.75 94 LEU A O 1
ATOM 732 N N . ASN A 1 95 ? 0.162 0.260 3.806 1.00 94.06 95 ASN A N 1
ATOM 733 C CA . ASN A 1 95 ? 0.934 -0.903 4.225 1.00 94.06 95 ASN A CA 1
ATOM 734 C C . ASN A 1 95 ? 1.973 -1.226 3.164 1.00 94.06 95 ASN A C 1
ATOM 736 O O . ASN A 1 95 ? 1.609 -1.466 2.019 1.00 94.06 95 ASN A O 1
ATOM 740 N N . THR A 1 96 ? 3.242 -1.252 3.556 1.00 95.25 96 THR A N 1
ATOM 741 C CA . THR A 1 96 ? 4.358 -1.587 2.671 1.00 95.25 96 THR A CA 1
ATOM 742 C C . THR A 1 96 ? 5.003 -2.873 3.158 1.00 95.25 96 THR A C 1
ATOM 744 O O . THR A 1 96 ? 5.385 -2.974 4.323 1.00 95.25 96 THR A O 1
ATOM 747 N N . VAL A 1 97 ? 5.116 -3.860 2.273 1.00 93.88 97 VAL A N 1
ATOM 748 C CA . VAL A 1 97 ? 5.688 -5.175 2.565 1.00 93.88 97 VAL A CA 1
ATOM 749 C C . VAL A 1 97 ? 6.864 -5.426 1.634 1.00 93.88 97 VAL A C 1
ATOM 751 O O . VAL A 1 97 ? 6.698 -5.500 0.421 1.00 93.88 97 VAL A O 1
ATOM 754 N N . ILE A 1 98 ? 8.056 -5.577 2.204 1.00 94.12 98 ILE A N 1
ATOM 755 C CA . ILE A 1 98 ? 9.267 -5.897 1.449 1.00 94.12 98 ILE A CA 1
ATOM 756 C C . ILE A 1 98 ? 9.692 -7.324 1.789 1.00 94.12 98 ILE A C 1
ATOM 758 O O . ILE A 1 98 ? 9.849 -7.661 2.964 1.00 94.12 98 ILE A O 1
ATOM 762 N N . LYS A 1 99 ? 9.841 -8.179 0.775 1.00 92.69 99 LYS A N 1
ATOM 763 C CA . LYS A 1 99 ? 10.215 -9.591 0.941 1.00 92.69 99 LYS A CA 1
ATOM 764 C C . LYS A 1 99 ? 11.648 -9.818 0.478 1.00 92.69 99 LYS A C 1
ATOM 766 O O . LYS A 1 99 ? 12.014 -9.431 -0.628 1.00 92.69 99 LYS A O 1
ATOM 771 N N . THR A 1 100 ? 12.459 -10.462 1.312 1.00 90.75 100 THR A N 1
ATOM 772 C CA . THR A 1 100 ? 13.882 -10.700 1.018 1.00 90.75 100 THR A CA 1
ATOM 773 C C . THR A 1 100 ? 14.101 -11.620 -0.179 1.00 90.75 100 THR A C 1
ATOM 775 O O . THR A 1 100 ? 15.094 -11.483 -0.880 1.00 90.75 100 THR A O 1
ATOM 778 N N . ASP A 1 101 ? 13.161 -12.527 -0.431 1.00 92.44 101 ASP A N 1
ATOM 779 C CA . ASP A 1 101 ? 13.170 -13.467 -1.549 1.00 92.44 101 ASP A CA 1
ATOM 780 C C . ASP A 1 101 ? 12.341 -12.996 -2.752 1.00 92.44 101 ASP A C 1
ATOM 782 O O . ASP A 1 101 ? 12.228 -13.717 -3.740 1.00 92.44 101 ASP A O 1
ATOM 786 N N . GLY A 1 102 ? 11.719 -11.817 -2.660 1.00 93.56 102 GLY A N 1
ATOM 787 C CA . GLY A 1 102 ? 10.827 -11.324 -3.700 1.00 93.56 102 GLY A CA 1
ATOM 788 C C . GLY A 1 102 ? 11.591 -10.916 -4.957 1.00 93.56 102 GLY A C 1
ATOM 789 O O . GLY A 1 102 ? 12.659 -10.308 -4.877 1.00 93.56 102 GLY A O 1
ATOM 790 N N . GLU A 1 103 ? 10.993 -11.198 -6.109 1.00 95.25 103 GLU A N 1
ATOM 791 C CA . GLU A 1 103 ? 11.523 -10.904 -7.440 1.00 95.25 103 GLU A CA 1
ATOM 792 C C . GLU A 1 103 ? 10.442 -10.256 -8.309 1.00 95.25 103 GLU A C 1
ATOM 794 O O . GLU A 1 103 ? 9.245 -10.399 -8.049 1.00 95.25 103 GLU A O 1
ATOM 799 N N . HIS A 1 104 ? 10.852 -9.612 -9.403 1.00 96.62 104 HIS A N 1
ATOM 800 C CA . HIS A 1 104 ? 9.939 -8.970 -10.349 1.00 96.62 104 HIS A CA 1
ATOM 801 C C . HIS A 1 104 ? 9.253 -10.001 -11.265 1.00 96.62 104 HIS A C 1
ATOM 803 O O . HIS A 1 104 ? 9.584 -10.121 -12.444 1.00 96.62 104 HIS A O 1
ATOM 809 N N . SER A 1 105 ? 8.337 -10.797 -10.707 1.00 97.25 105 SER A N 1
ATOM 810 C CA . SER A 1 105 ? 7.769 -11.970 -11.381 1.00 97.25 105 SER A CA 1
ATOM 811 C C . SER A 1 105 ? 6.360 -12.343 -10.907 1.00 97.25 105 SER A C 1
ATOM 813 O O . SER A 1 105 ? 5.938 -12.061 -9.782 1.00 97.25 105 SER A O 1
ATOM 815 N N . GLU A 1 106 ? 5.628 -13.064 -11.756 1.00 96.56 106 GLU A N 1
ATOM 816 C CA . GLU A 1 106 ? 4.247 -13.475 -11.502 1.00 96.56 106 GLU A CA 1
ATOM 817 C C . GLU A 1 106 ? 4.115 -14.458 -10.342 1.00 96.56 106 GLU A C 1
ATOM 819 O O . GLU A 1 106 ? 3.096 -14.446 -9.647 1.00 96.56 106 GLU A O 1
ATOM 824 N N . TRP A 1 107 ? 5.121 -15.310 -10.115 1.00 97.56 107 TRP A N 1
ATOM 825 C CA . TRP A 1 107 ? 5.095 -16.252 -8.996 1.00 97.56 107 TRP A CA 1
ATOM 826 C C . TRP A 1 107 ? 5.046 -15.497 -7.665 1.00 97.56 107 TRP A C 1
ATOM 828 O O . TRP A 1 107 ? 4.264 -15.860 -6.781 1.00 97.56 107 TRP A O 1
ATOM 838 N N . PHE A 1 108 ? 5.825 -14.416 -7.558 1.00 97.94 108 PHE A N 1
ATOM 839 C CA . PHE A 1 108 ? 5.903 -13.580 -6.372 1.00 97.94 108 PHE A CA 1
ATOM 840 C C . PHE A 1 108 ? 4.584 -12.838 -6.160 1.00 97.94 108 PHE A C 1
ATOM 842 O O . PHE A 1 108 ? 3.963 -12.964 -5.107 1.00 97.94 108 PHE A O 1
ATOM 849 N N . TRP A 1 109 ? 4.064 -12.162 -7.187 1.00 98.12 109 TRP A N 1
ATOM 850 C CA . TRP A 1 109 ? 2.797 -11.431 -7.069 1.00 98.12 109 TRP A CA 1
ATOM 851 C C . TRP A 1 109 ? 1.614 -12.344 -6.746 1.00 98.12 109 TRP A C 1
ATOM 853 O O . TRP A 1 109 ? 0.769 -11.992 -5.924 1.00 98.12 109 TRP A O 1
ATOM 863 N N . LYS A 1 110 ? 1.572 -13.548 -7.332 1.00 97.69 110 LYS A N 1
ATOM 864 C CA . LYS A 1 110 ? 0.560 -14.561 -7.010 1.00 97.69 110 LYS A CA 1
ATOM 865 C C . LYS A 1 110 ? 0.625 -14.981 -5.541 1.00 97.69 110 LYS A C 1
ATOM 867 O O . LYS A 1 110 ? -0.428 -15.171 -4.936 1.00 97.69 110 LYS A O 1
ATOM 872 N N . ARG A 1 111 ? 1.830 -15.138 -4.980 1.00 97.56 111 ARG A N 1
ATOM 873 C CA . ARG A 1 111 ? 2.039 -15.495 -3.568 1.00 97.56 111 ARG A CA 1
ATOM 874 C C . ARG A 1 111 ? 1.554 -14.397 -2.625 1.00 97.56 111 ARG A C 1
ATOM 876 O O . ARG A 1 111 ? 0.916 -14.712 -1.630 1.00 97.56 111 ARG A O 1
ATOM 883 N N . GLU A 1 112 ? 1.839 -13.137 -2.943 1.00 96.25 112 GLU A N 1
ATOM 884 C CA . GLU A 1 112 ? 1.540 -11.993 -2.067 1.00 96.25 112 GLU A CA 1
ATOM 885 C C . GLU A 1 112 ? 0.096 -11.474 -2.206 1.00 96.25 112 GLU A C 1
ATOM 887 O O . GLU A 1 112 ? -0.403 -10.759 -1.335 1.00 96.25 112 GLU A O 1
ATOM 892 N N . PHE A 1 113 ? -0.601 -11.815 -3.296 1.00 96.62 113 PHE A N 1
ATOM 893 C CA . PHE A 1 113 ? -1.951 -11.315 -3.565 1.00 96.62 113 PHE A CA 1
ATOM 894 C C . PHE A 1 113 ? -2.985 -11.622 -2.465 1.00 96.62 113 PHE A C 1
ATOM 896 O O . PHE A 1 113 ? -3.738 -10.707 -2.120 1.00 96.62 113 PHE A O 1
ATOM 903 N N . PRO A 1 114 ? -3.058 -12.841 -1.888 1.00 93.06 114 PRO A N 1
ATOM 904 C CA . PRO A 1 114 ? -4.010 -13.144 -0.820 1.00 93.06 114 PRO A CA 1
ATOM 905 C C . PRO A 1 114 ? -3.880 -12.211 0.390 1.00 93.06 114 PRO A C 1
ATOM 907 O O . PRO A 1 114 ? -4.889 -11.675 0.847 1.00 93.06 114 PRO A O 1
ATOM 910 N N . ASP A 1 115 ? -2.656 -11.949 0.856 1.00 89.00 115 ASP A N 1
ATOM 911 C CA . ASP A 1 115 ? -2.400 -11.073 2.007 1.00 89.00 115 ASP A CA 1
ATOM 912 C C . ASP A 1 115 ? -2.790 -9.624 1.702 1.00 89.00 115 ASP A C 1
ATOM 914 O O . ASP A 1 115 ? -3.446 -8.962 2.512 1.00 89.00 115 ASP A O 1
ATOM 918 N N . ALA A 1 116 ? -2.461 -9.148 0.497 1.00 94.75 116 ALA A N 1
ATOM 919 C CA . ALA A 1 116 ? -2.876 -7.830 0.032 1.00 94.75 116 ALA A CA 1
ATOM 920 C C . ALA A 1 116 ? -4.405 -7.703 -0.003 1.00 94.75 116 ALA A C 1
ATOM 922 O O . ALA A 1 116 ? -4.963 -6.717 0.482 1.00 94.75 116 ALA A O 1
ATOM 923 N N . PHE A 1 117 ? -5.099 -8.709 -0.541 1.00 92.56 117 PHE A N 1
ATOM 924 C CA . PHE A 1 117 ? -6.557 -8.731 -0.618 1.00 92.56 117 PHE A CA 1
ATOM 925 C C . PHE A 1 117 ? -7.190 -8.715 0.776 1.00 92.56 117 PHE A C 1
ATOM 927 O O . PHE A 1 117 ? -8.040 -7.866 1.054 1.00 92.56 117 PHE A O 1
ATOM 934 N N . ILE A 1 118 ? -6.744 -9.600 1.672 1.00 88.06 118 ILE A N 1
ATOM 935 C CA . ILE A 1 118 ? -7.239 -9.661 3.052 1.00 88.06 118 ILE A CA 1
ATOM 936 C C . ILE A 1 118 ? -7.026 -8.315 3.734 1.00 88.06 118 ILE A C 1
ATOM 938 O O . ILE A 1 118 ? -7.975 -7.750 4.273 1.00 88.06 118 ILE A O 1
ATOM 942 N N . TRP A 1 119 ? -5.823 -7.745 3.657 1.00 91.75 119 TRP A N 1
ATOM 943 C CA . TRP A 1 119 ? -5.541 -6.469 4.299 1.00 91.75 119 TRP A CA 1
ATOM 944 C C . TRP A 1 119 ? -6.397 -5.336 3.729 1.00 91.75 119 TRP A C 1
ATOM 946 O O . TRP A 1 119 ? -6.921 -4.534 4.500 1.00 91.75 119 TRP A O 1
ATOM 956 N N . LEU A 1 120 ? -6.583 -5.258 2.408 1.00 92.81 120 LEU A N 1
ATOM 957 C CA . LEU A 1 120 ? -7.381 -4.204 1.776 1.00 92.81 120 LEU A CA 1
ATOM 958 C C . LEU A 1 120 ? -8.853 -4.269 2.200 1.00 92.81 120 LEU A C 1
ATOM 960 O O . LEU A 1 120 ? -9.459 -3.222 2.438 1.00 92.81 120 LEU A O 1
ATOM 964 N N . PHE A 1 121 ? -9.415 -5.473 2.318 1.00 86.94 121 PHE A N 1
ATOM 965 C CA . PHE A 1 121 ? -10.838 -5.692 2.592 1.00 86.94 121 PHE A CA 1
ATOM 966 C C . PHE A 1 121 ? -11.171 -6.039 4.041 1.00 86.94 121 PHE A C 1
ATOM 968 O O . PHE A 1 121 ? -12.355 -6.126 4.368 1.00 86.94 121 PHE A O 1
ATOM 975 N N . GLN A 1 122 ? -10.178 -6.190 4.923 1.00 79.19 122 GLN A N 1
ATOM 976 C CA . GLN A 1 122 ? -10.451 -6.383 6.342 1.00 79.19 122 GLN A CA 1
ATOM 977 C C . GLN A 1 122 ? -11.317 -5.224 6.836 1.00 79.19 122 GLN A C 1
ATOM 979 O O . GLN A 1 122 ? -11.007 -4.047 6.600 1.00 79.19 122 GLN A O 1
ATOM 984 N N . VAL A 1 123 ? -12.419 -5.570 7.500 1.00 53.22 123 VAL A N 1
ATOM 985 C CA . VAL A 1 123 ? -13.252 -4.594 8.188 1.00 53.22 123 VAL A CA 1
ATOM 986 C C . VAL A 1 123 ? -12.380 -4.024 9.292 1.00 53.22 123 VAL A C 1
ATOM 988 O O . VAL A 1 123 ? -12.112 -4.687 10.289 1.00 53.22 123 VAL A O 1
ATOM 991 N N . VAL A 1 124 ? -11.910 -2.794 9.102 1.00 48.62 124 VAL A N 1
ATOM 992 C CA . VAL A 1 124 ? -11.461 -1.985 10.228 1.00 48.62 124 VAL A CA 1
ATOM 993 C C . VAL A 1 124 ? -12.743 -1.701 10.996 1.00 48.62 124 VAL A C 1
ATOM 995 O O . VAL A 1 124 ? -13.482 -0.780 10.657 1.00 48.62 124 VAL A O 1
ATOM 998 N N . THR A 1 125 ? -13.099 -2.582 11.934 1.00 34.44 125 THR A N 1
ATOM 999 C CA . THR A 1 125 ? -14.186 -2.317 12.870 1.00 34.44 125 THR A CA 1
ATOM 1000 C C . THR A 1 125 ? -13.787 -1.037 13.567 1.00 34.44 125 THR A C 1
ATOM 1002 O O . THR A 1 125 ? -12.792 -1.022 14.292 1.00 34.44 125 THR A O 1
ATOM 1005 N N . GLY A 1 126 ? -14.494 0.045 13.252 1.00 31.28 126 GLY A N 1
ATOM 1006 C CA . GLY A 1 126 ? -14.275 1.326 13.884 1.00 31.28 126 GLY A CA 1
ATOM 1007 C C . GLY A 1 126 ? -14.416 1.146 15.386 1.00 31.28 126 GLY A C 1
ATOM 1008 O O . GLY A 1 126 ? -15.523 1.098 15.910 1.00 31.28 126 GLY A O 1
ATOM 1009 N N . VAL A 1 127 ? -13.287 1.091 16.084 1.00 27.38 127 VAL A N 1
ATOM 1010 C CA . VAL A 1 127 ? -13.177 1.974 17.231 1.00 27.38 127 VAL A CA 1
ATOM 1011 C C . VAL A 1 127 ? -13.250 3.357 16.600 1.00 27.38 127 VAL A C 1
ATOM 1013 O O . VAL A 1 127 ? -12.443 3.669 15.725 1.00 27.38 127 VAL A O 1
ATOM 1016 N N . ASN A 1 128 ? -14.293 4.119 16.926 1.00 29.36 128 ASN A N 1
ATOM 1017 C CA . ASN A 1 128 ? -14.346 5.538 16.604 1.00 29.36 128 ASN A CA 1
ATOM 1018 C C . ASN A 1 128 ? -13.088 6.171 17.202 1.00 29.36 128 ASN A C 1
ATOM 1020 O O . ASN A 1 128 ? -13.060 6.510 18.380 1.00 29.36 128 ASN A O 1
ATOM 1024 N N . SER A 1 129 ? -12.028 6.290 16.411 1.00 35.12 129 SER A N 1
ATOM 1025 C CA . SER A 1 129 ? -10.920 7.157 16.741 1.00 35.12 129 SER A CA 1
ATOM 1026 C C . SER A 1 129 ? -11.375 8.561 16.385 1.00 35.12 129 SER A C 1
ATOM 1028 O O . SER A 1 129 ? -11.122 9.075 15.297 1.00 35.12 129 SER A O 1
ATOM 1030 N N . GLU A 1 130 ? -12.050 9.207 17.335 1.00 30.08 130 GLU A N 1
ATOM 1031 C CA . GLU A 1 130 ? -11.756 10.620 17.524 1.00 30.08 130 GLU A CA 1
ATOM 1032 C C . GLU A 1 130 ? -10.228 10.717 17.555 1.00 30.08 130 GLU A C 1
ATOM 1034 O O . GLU A 1 130 ? -9.568 10.077 18.378 1.00 30.08 130 GLU A O 1
ATOM 1039 N N . ILE A 1 131 ? -9.649 11.399 16.566 1.00 34.50 131 ILE A N 1
ATOM 1040 C CA . ILE A 1 131 ? -8.217 11.672 16.541 1.00 34.50 131 ILE A CA 1
ATOM 1041 C C . ILE A 1 131 ? -7.970 12.645 17.692 1.00 34.50 131 ILE A C 1
ATOM 1043 O O . ILE A 1 131 ? -7.987 13.859 17.521 1.00 34.50 131 ILE A O 1
ATOM 1047 N N . ILE A 1 132 ? -7.787 12.096 18.888 1.00 38.53 132 ILE A N 1
ATOM 1048 C CA . ILE A 1 132 ? -7.216 12.802 20.020 1.00 38.53 132 ILE A CA 1
ATOM 1049 C C . ILE A 1 132 ? -5.715 12.798 19.745 1.00 38.53 132 ILE A C 1
ATOM 1051 O O . ILE A 1 132 ? -5.038 11.773 19.865 1.00 38.53 132 ILE A O 1
ATOM 1055 N N . THR A 1 133 ? -5.205 13.944 19.305 1.00 36.69 133 THR A N 1
ATOM 1056 C CA . THR A 1 133 ? -3.794 14.221 18.989 1.00 36.69 133 THR A CA 1
ATOM 1057 C C . THR A 1 133 ? -2.875 14.216 20.219 1.00 36.69 133 THR A C 1
ATOM 1059 O O . THR A 1 133 ? -1.846 14.876 20.213 1.00 36.69 133 THR A O 1
ATOM 1062 N N . ASP A 1 134 ? -3.226 13.467 21.262 1.00 49.06 134 ASP A N 1
ATOM 1063 C CA . ASP A 1 134 ? -2.497 13.392 22.529 1.00 49.06 134 ASP A CA 1
ATOM 1064 C C . ASP A 1 134 ? -2.612 11.969 23.103 1.00 49.06 134 ASP A C 1
ATOM 1066 O O . ASP A 1 134 ? -3.152 11.716 24.178 1.00 49.06 134 ASP A O 1
ATOM 1070 N N . THR A 1 135 ? -2.246 10.976 22.285 1.00 59.22 135 THR A N 1
ATOM 1071 C CA . THR A 1 135 ? -2.408 9.568 22.660 1.00 59.22 135 THR A CA 1
ATOM 1072 C C . THR A 1 135 ? -1.232 9.123 23.531 1.00 59.22 135 THR A C 1
ATOM 1074 O O . THR A 1 135 ? -0.108 9.082 23.033 1.00 59.22 135 THR A O 1
ATOM 1077 N N . PRO A 1 136 ? -1.466 8.677 24.776 1.00 72.19 136 PRO A N 1
ATOM 1078 C CA . PRO A 1 136 ? -0.424 8.463 25.783 1.00 72.19 136 PRO A CA 1
ATOM 1079 C C . PRO A 1 136 ? 0.474 7.246 25.529 1.00 72.19 136 PRO A C 1
ATOM 1081 O O . PRO A 1 136 ? 1.311 6.942 26.363 1.00 72.19 136 PRO A O 1
ATOM 1084 N N . LEU A 1 137 ? 0.284 6.511 24.430 1.00 78.31 137 LEU A N 1
ATOM 1085 C CA . LEU A 1 137 ? 0.929 5.224 24.164 1.00 78.31 137 LEU A CA 1
ATOM 1086 C C . LEU A 1 137 ? 2.117 5.378 23.203 1.00 78.31 137 LEU A C 1
ATOM 1088 O O . LEU A 1 137 ? 1.908 5.675 22.019 1.00 78.31 137 LEU A O 1
ATOM 1092 N N . TYR A 1 138 ? 3.317 5.073 23.694 1.00 79.38 138 TYR A N 1
ATOM 1093 C CA . TYR A 1 138 ? 4.600 5.181 22.997 1.00 79.38 138 TYR A CA 1
ATOM 1094 C C . TYR A 1 138 ? 5.333 3.839 22.983 1.00 79.38 138 TYR A C 1
ATOM 1096 O O . TYR A 1 138 ? 5.344 3.127 23.981 1.00 79.38 138 TYR A O 1
ATOM 1104 N N . TYR A 1 139 ? 5.970 3.487 21.866 1.00 77.69 139 TYR A N 1
ATOM 1105 C CA . TYR A 1 139 ? 6.786 2.277 21.757 1.00 77.69 139 TYR A CA 1
ATOM 1106 C C . TYR A 1 139 ? 8.197 2.629 21.291 1.00 77.69 139 TYR A C 1
ATOM 1108 O O . TYR A 1 139 ? 8.371 3.195 20.212 1.00 77.69 139 TYR A O 1
ATOM 1116 N N . ASN A 1 140 ? 9.197 2.291 22.103 1.00 74.12 140 ASN A N 1
ATOM 1117 C CA . ASN A 1 140 ? 10.606 2.424 21.768 1.00 74.12 140 ASN A CA 1
ATOM 1118 C C . ASN A 1 140 ? 11.108 1.114 21.148 1.00 74.12 140 ASN A C 1
ATOM 1120 O O . ASN A 1 140 ? 11.176 0.081 21.815 1.00 74.12 140 ASN A O 1
ATOM 1124 N N . THR A 1 141 ? 11.490 1.179 19.877 1.00 69.31 141 THR A N 1
ATOM 1125 C CA . THR A 1 141 ? 11.941 0.028 19.088 1.00 69.31 141 THR A CA 1
ATOM 1126 C C . THR A 1 141 ? 13.329 -0.478 19.477 1.00 69.31 141 THR A C 1
ATOM 1128 O O . THR A 1 141 ? 13.600 -1.659 19.304 1.00 69.31 141 THR A O 1
ATOM 1131 N N . GLU A 1 142 ? 14.203 0.373 20.021 1.00 69.38 142 GLU A N 1
ATOM 1132 C CA . GLU A 1 142 ? 15.557 -0.017 20.446 1.00 69.38 142 GLU A CA 1
ATOM 1133 C C . GLU A 1 142 ? 15.532 -0.809 21.755 1.00 69.38 142 GLU A C 1
ATOM 1135 O O . GLU A 1 142 ? 16.271 -1.773 21.931 1.00 69.38 142 GLU A O 1
ATOM 1140 N N . THR A 1 143 ? 14.661 -0.411 22.684 1.00 72.12 143 THR A N 1
ATOM 1141 C CA . THR A 1 143 ? 14.544 -1.043 24.009 1.00 72.12 143 THR A CA 1
ATOM 1142 C C . THR A 1 143 ? 13.384 -2.030 24.105 1.00 72.12 143 THR A C 1
ATOM 1144 O O . THR A 1 143 ? 13.196 -2.659 25.147 1.00 72.12 143 THR A O 1
ATOM 1147 N N . SER A 1 144 ? 12.590 -2.160 23.035 1.00 76.62 144 SER A N 1
ATOM 1148 C CA . SER A 1 144 ? 11.322 -2.897 23.016 1.00 76.62 144 SER A CA 1
ATOM 1149 C C . SER A 1 144 ? 10.363 -2.479 24.133 1.00 76.62 144 SER A C 1
ATOM 1151 O O . SER A 1 144 ? 9.556 -3.282 24.604 1.00 76.62 144 SER A O 1
ATOM 1153 N N . LEU A 1 145 ? 10.445 -1.228 24.584 1.00 79.38 145 LEU A N 1
ATOM 1154 C CA . LEU A 1 145 ? 9.672 -0.739 25.715 1.00 79.38 145 LEU A CA 1
ATOM 1155 C C . LEU A 1 145 ? 8.434 0.009 25.230 1.00 79.38 145 LEU A C 1
ATOM 1157 O O . LEU A 1 145 ? 8.527 1.021 24.541 1.00 79.38 145 LEU A O 1
ATOM 1161 N N . LEU A 1 146 ? 7.271 -0.487 25.627 1.00 83.50 146 LEU A N 1
ATOM 1162 C CA . LEU A 1 146 ? 5.983 0.162 25.451 1.00 83.50 146 LEU A CA 1
ATOM 1163 C C . LEU A 1 146 ? 5.643 0.936 26.730 1.00 83.50 146 LEU A C 1
ATOM 1165 O O . LEU A 1 146 ? 5.637 0.350 27.814 1.00 83.50 146 LEU A O 1
ATOM 1169 N N . THR A 1 147 ? 5.364 2.230 26.618 1.00 84.06 147 THR A N 1
ATOM 1170 C CA . THR A 1 147 ? 5.032 3.119 27.736 1.00 84.06 147 THR A CA 1
ATOM 1171 C C . THR A 1 147 ? 3.706 3.834 27.513 1.00 84.06 147 THR A C 1
ATOM 1173 O O . THR A 1 147 ? 3.326 4.159 26.388 1.00 84.06 147 THR A O 1
ATOM 1176 N N . VAL A 1 148 ? 2.991 4.062 28.612 1.00 85.56 148 VAL A N 1
ATOM 1177 C CA . VAL A 1 148 ? 1.768 4.854 28.688 1.00 85.56 148 VAL A CA 1
ATOM 1178 C C . VAL A 1 148 ? 2.013 6.023 29.635 1.00 85.56 148 VAL A C 1
ATOM 1180 O O . VAL A 1 148 ? 2.305 5.806 30.810 1.00 85.56 148 VAL A O 1
ATOM 1183 N N . GLU A 1 149 ? 1.917 7.251 29.136 1.00 82.62 149 GLU A N 1
ATOM 1184 C CA . GLU A 1 149 ? 2.192 8.469 29.906 1.00 82.62 149 GLU A CA 1
ATOM 1185 C C . GLU A 1 149 ? 0.910 9.186 30.341 1.00 82.62 149 GLU A C 1
ATOM 1187 O O . GLU A 1 149 ? -0.093 9.189 29.639 1.00 82.62 149 GLU A O 1
ATOM 1192 N N . GLY A 1 150 ? 0.924 9.812 31.519 1.00 77.00 150 GLY A N 1
ATOM 1193 C CA . GLY A 1 150 ? -0.180 10.668 31.971 1.00 77.00 150 GLY A CA 1
ATOM 1194 C C . GLY A 1 150 ? -1.482 9.948 32.350 1.00 77.00 150 GLY A C 1
ATOM 1195 O O . GLY A 1 150 ? -2.482 10.624 32.587 1.00 77.00 150 GLY A O 1
ATOM 1196 N N . ILE A 1 151 ? -1.497 8.607 32.426 1.00 79.88 151 ILE A N 1
ATOM 1197 C CA . ILE A 1 151 ? -2.671 7.819 32.839 1.00 79.88 151 ILE A CA 1
ATOM 1198 C C . ILE A 1 151 ? -2.272 6.696 33.800 1.00 79.88 151 ILE A C 1
ATOM 1200 O O . ILE A 1 151 ? -1.541 5.782 33.427 1.00 79.88 151 ILE A O 1
ATOM 1204 N N . ASP A 1 152 ? -2.836 6.718 35.009 1.00 73.44 152 ASP A N 1
ATOM 1205 C CA . ASP A 1 152 ? -2.485 5.766 36.074 1.00 73.44 152 ASP A CA 1
ATOM 1206 C C . ASP A 1 152 ? -3.311 4.468 36.051 1.00 73.44 152 ASP A C 1
ATOM 1208 O O . ASP A 1 152 ? -2.871 3.433 36.547 1.00 73.44 152 ASP A O 1
ATOM 1212 N N . SER A 1 153 ? -4.528 4.505 35.499 1.00 84.12 153 SER A N 1
ATOM 1213 C CA . SER A 1 153 ? -5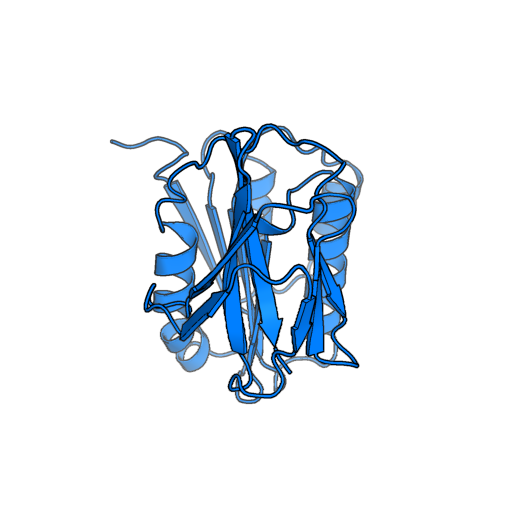.453 3.361 35.471 1.00 84.12 153 SER A CA 1
ATOM 1214 C C . SER A 1 153 ? -5.721 2.905 34.046 1.00 84.12 153 SER A C 1
ATOM 1216 O O . SER A 1 153 ? -6.548 3.487 33.334 1.00 84.12 153 SER A O 1
ATOM 1218 N N . ILE A 1 154 ? -5.014 1.848 33.648 1.00 88.88 154 ILE A N 1
ATOM 1219 C CA . ILE A 1 154 ? -5.049 1.314 32.291 1.00 88.88 154 ILE A CA 1
ATOM 1220 C C . ILE A 1 154 ? -5.261 -0.197 32.262 1.00 88.88 154 ILE A C 1
ATOM 1222 O O . ILE A 1 154 ? -4.899 -0.912 33.195 1.00 88.88 154 ILE A O 1
ATOM 1226 N N . TRP A 1 155 ? -5.779 -0.673 31.135 1.00 88.94 155 TRP A N 1
ATOM 1227 C CA . TRP A 1 155 ? -5.760 -2.070 30.726 1.00 88.94 155 TRP A CA 1
ATOM 1228 C C . TRP A 1 155 ? -5.127 -2.152 29.347 1.00 88.94 155 TRP A C 1
ATOM 1230 O O . TRP A 1 155 ? -5.687 -1.677 28.361 1.00 88.94 155 TRP A O 1
ATOM 1240 N N . LEU A 1 156 ? -3.951 -2.753 29.288 1.00 90.25 156 LEU A N 1
ATOM 1241 C CA . LEU A 1 156 ? -3.190 -2.957 28.073 1.00 90.25 156 LEU A CA 1
ATOM 1242 C C . LEU A 1 156 ? -3.314 -4.419 27.653 1.00 90.25 156 LEU A C 1
ATOM 1244 O O . LEU A 1 156 ? -3.029 -5.313 28.446 1.00 90.25 156 LEU A O 1
ATOM 1248 N N . SER A 1 157 ? -3.720 -4.670 26.415 1.00 90.56 157 SER A N 1
ATOM 124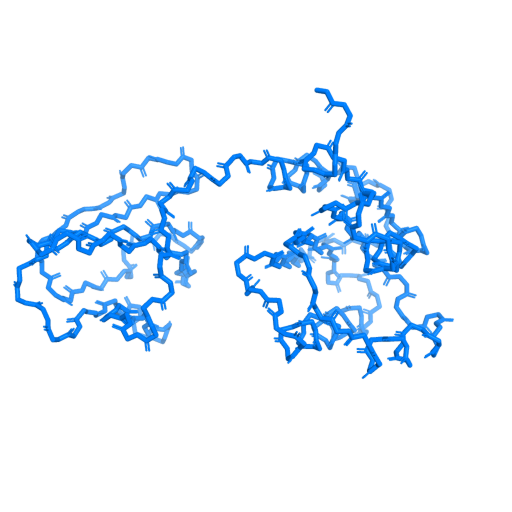9 C CA . SER A 1 157 ? -3.810 -6.003 25.819 1.00 90.56 157 SER A CA 1
ATOM 1250 C C . SER A 1 157 ? -3.044 -6.030 24.504 1.00 90.56 157 SER A C 1
ATOM 1252 O O . SER A 1 157 ? -3.124 -5.095 23.717 1.00 90.56 157 SER A O 1
ATOM 1254 N N . ILE A 1 158 ? -2.284 -7.091 24.270 1.00 89.12 158 ILE A N 1
ATOM 1255 C CA . ILE A 1 158 ? -1.477 -7.289 23.070 1.00 89.12 158 ILE A CA 1
ATOM 1256 C C . ILE A 1 158 ? -2.003 -8.515 22.358 1.00 89.12 158 ILE A C 1
ATOM 1258 O O . ILE A 1 158 ? -2.086 -9.588 22.953 1.00 89.12 158 ILE A O 1
ATOM 1262 N N . TYR A 1 159 ? -2.323 -8.353 21.086 1.00 83.56 159 TYR A N 1
ATOM 1263 C CA . TYR A 1 159 ? -2.803 -9.408 20.215 1.00 83.56 159 TYR A CA 1
ATOM 1264 C C . TYR A 1 159 ? -1.819 -9.621 19.073 1.00 83.56 159 TYR A C 1
ATOM 1266 O O . TYR A 1 159 ? -1.198 -8.668 18.594 1.00 83.56 159 TYR A O 1
ATOM 1274 N N . ASP A 1 160 ? -1.687 -10.860 18.617 1.00 82.00 160 ASP A N 1
ATOM 1275 C CA . ASP A 1 160 ? -1.046 -11.126 17.334 1.00 82.00 160 ASP A CA 1
ATOM 1276 C C . ASP A 1 160 ? -1.969 -10.706 16.173 1.00 82.00 160 ASP A C 1
ATOM 1278 O O . ASP A 1 160 ? -3.123 -10.306 16.366 1.00 82.00 160 ASP A O 1
ATOM 1282 N N . LEU A 1 161 ? -1.471 -10.798 14.939 1.00 73.62 161 LEU A N 1
ATOM 1283 C CA . LEU A 1 161 ? -2.257 -10.454 13.750 1.00 73.62 161 LEU A CA 1
ATOM 1284 C C . LEU A 1 161 ? -3.468 -11.371 13.513 1.00 73.62 161 LEU A C 1
ATOM 1286 O O . LEU A 1 161 ? -4.341 -11.021 12.722 1.00 73.62 161 LEU A O 1
ATOM 1290 N N . THR A 1 162 ? -3.537 -12.524 14.182 1.00 67.56 162 THR A N 1
ATOM 1291 C CA . THR A 1 162 ? -4.691 -13.432 14.116 1.00 67.56 162 THR A CA 1
ATOM 1292 C C . THR A 1 162 ? -5.789 -13.052 15.113 1.00 67.56 162 THR A C 1
ATOM 1294 O O . THR A 1 162 ? -6.872 -13.635 15.089 1.00 67.56 162 THR A O 1
ATOM 1297 N N . GLY A 1 163 ? -5.538 -12.060 15.976 1.00 66.81 163 GLY A N 1
ATOM 1298 C CA . GLY A 1 163 ? -6.445 -11.637 17.041 1.00 66.81 163 GLY A CA 1
ATOM 1299 C C . GLY A 1 163 ? -6.328 -12.476 18.314 1.00 66.81 163 GLY A C 1
ATOM 1300 O O . GLY A 1 163 ? -7.138 -12.316 19.230 1.00 66.81 163 GLY A O 1
ATOM 1301 N N . ARG A 1 164 ? -5.331 -13.363 18.416 1.00 76.94 164 ARG A N 1
ATOM 1302 C CA . ARG A 1 164 ? -5.071 -14.120 19.643 1.00 76.94 164 ARG A CA 1
ATOM 1303 C C . ARG A 1 164 ? -4.400 -13.206 20.660 1.00 76.94 164 ARG A C 1
ATOM 1305 O O . ARG A 1 164 ? -3.415 -12.542 20.354 1.00 76.94 164 ARG A O 1
ATOM 1312 N N . LEU A 1 165 ? -4.912 -13.212 21.890 1.00 85.06 165 LEU A N 1
ATOM 1313 C CA . LEU A 1 165 ? -4.295 -12.506 23.011 1.00 85.06 165 LEU A CA 1
ATOM 1314 C C . LEU A 1 165 ? -2.927 -13.131 23.329 1.00 85.06 165 LEU A C 1
ATOM 1316 O O . LEU A 1 165 ? -2.838 -14.309 23.680 1.00 85.06 165 LEU A O 1
ATOM 1320 N N . VAL A 1 166 ? -1.881 -12.322 23.213 1.00 88.88 166 VAL A N 1
ATOM 1321 C CA . VAL A 1 166 ? -0.488 -12.666 23.518 1.00 88.88 166 VAL A CA 1
ATOM 1322 C C . VAL A 1 166 ? -0.170 -12.299 24.962 1.00 88.88 166 VAL A C 1
ATOM 1324 O O . VAL A 1 166 ? 0.434 -13.088 25.684 1.00 88.88 166 VAL A O 1
ATOM 1327 N N . PHE A 1 167 ? -0.596 -11.112 25.402 1.00 90.56 167 PHE A N 1
ATOM 1328 C CA . PHE A 1 167 ? -0.298 -10.615 26.742 1.00 90.56 167 PHE A CA 1
ATOM 1329 C C . PHE A 1 167 ? -1.302 -9.551 27.204 1.00 90.56 167 PHE A C 1
ATOM 1331 O O . PHE A 1 167 ? -1.853 -8.827 26.381 1.00 90.56 167 PHE A O 1
ATOM 1338 N N . SER A 1 168 ? -1.511 -9.409 28.517 1.00 91.56 168 SER A N 1
ATOM 1339 C CA . SER A 1 168 ? -2.302 -8.308 29.086 1.00 91.56 168 SER A CA 1
ATOM 1340 C C . SER A 1 168 ? -1.760 -7.840 30.436 1.00 91.56 168 SER A C 1
ATOM 1342 O O . SER A 1 168 ? -1.333 -8.663 31.246 1.00 91.56 168 SER A O 1
ATOM 1344 N N . THR A 1 169 ? -1.808 -6.536 30.710 1.00 91.75 169 THR A N 1
ATOM 1345 C CA . THR A 1 169 ? -1.323 -5.934 31.962 1.00 91.75 169 THR A CA 1
ATOM 1346 C C . THR A 1 169 ? -2.035 -4.622 32.282 1.00 91.75 169 THR A C 1
ATOM 1348 O O . THR A 1 169 ? -2.560 -3.963 31.392 1.00 91.75 169 THR A O 1
ATOM 1351 N N . ASN A 1 170 ? -1.981 -4.208 33.548 1.00 91.44 170 ASN A N 1
ATOM 1352 C CA . ASN A 1 170 ? -2.424 -2.880 33.991 1.00 91.44 170 ASN A CA 1
ATOM 1353 C C . ASN A 1 170 ? -1.238 -1.946 34.295 1.00 91.44 170 ASN A C 1
ATOM 1355 O O . ASN A 1 170 ? -1.407 -0.884 34.885 1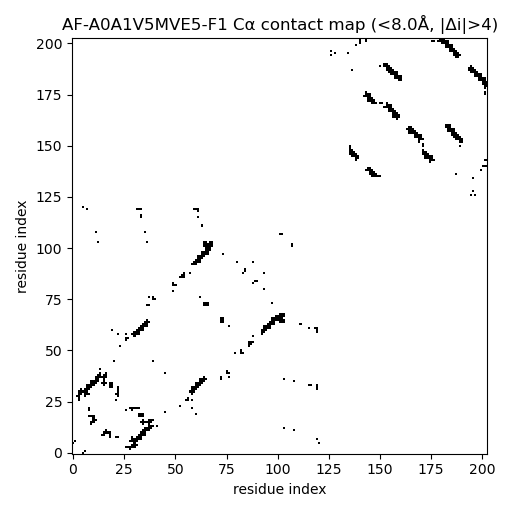.00 91.44 170 ASN A O 1
ATOM 1359 N N . LYS A 1 171 ? -0.013 -2.367 33.954 1.00 88.81 171 LYS A N 1
ATOM 1360 C CA . LYS A 1 171 ? 1.199 -1.560 34.123 1.00 88.81 171 LYS A CA 1
ATOM 1361 C C . LYS A 1 171 ? 1.332 -0.564 32.981 1.00 88.81 171 LYS A C 1
ATOM 1363 O O . LYS A 1 171 ? 1.211 -0.953 31.824 1.00 88.81 171 LYS A O 1
ATOM 1368 N N . THR A 1 172 ? 1.693 0.668 33.322 1.00 86.12 172 THR A N 1
ATOM 1369 C CA . THR A 1 172 ? 1.981 1.762 32.381 1.00 86.12 172 THR A CA 1
ATOM 1370 C C . THR A 1 172 ? 3.262 1.563 31.578 1.00 86.12 172 THR A C 1
ATOM 1372 O O . THR A 1 172 ? 3.500 2.294 30.628 1.00 86.12 172 THR A O 1
ATOM 1375 N N . SER A 1 173 ? 4.081 0.565 31.905 1.00 86.06 173 SER A N 1
ATOM 1376 C CA . SER A 1 173 ? 5.225 0.168 31.091 1.00 86.06 173 SER A CA 1
ATOM 1377 C C . SER A 1 173 ? 5.294 -1.346 30.923 1.00 86.06 173 SER A C 1
ATOM 1379 O O . SER A 1 173 ? 5.013 -2.120 31.847 1.00 86.06 173 SER A O 1
ATOM 1381 N N . LEU A 1 174 ? 5.665 -1.773 29.719 1.00 88.38 174 LEU A N 1
ATOM 1382 C CA . LEU A 1 174 ? 5.791 -3.173 29.349 1.00 88.38 174 LEU A CA 1
ATOM 1383 C C . LEU A 1 174 ? 6.951 -3.361 28.372 1.00 88.38 174 LEU A C 1
ATOM 1385 O O . LEU A 1 174 ? 6.981 -2.764 27.301 1.00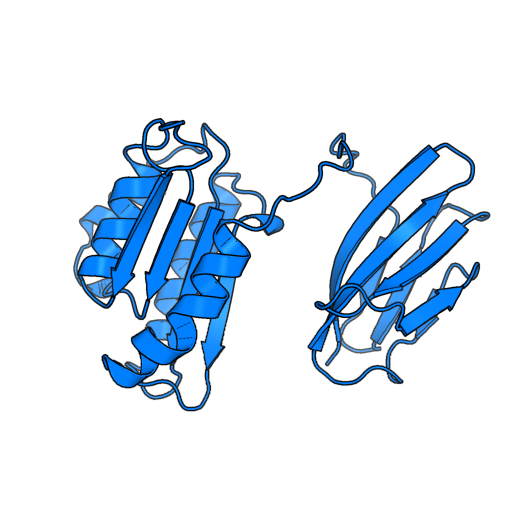 88.38 174 LEU A O 1
ATOM 1389 N N . ASN A 1 175 ? 7.898 -4.219 28.740 1.00 88.19 175 ASN A N 1
ATOM 1390 C CA . ASN A 1 175 ? 8.969 -4.644 27.848 1.00 88.19 175 ASN A CA 1
ATOM 1391 C C . ASN A 1 175 ? 8.470 -5.813 26.983 1.00 88.19 175 ASN A C 1
ATOM 1393 O O . ASN A 1 175 ? 7.975 -6.796 27.529 1.00 88.19 175 ASN A O 1
ATOM 1397 N N . LEU A 1 176 ? 8.599 -5.691 25.662 1.00 86.31 176 LEU A N 1
ATOM 1398 C CA . LEU A 1 176 ? 8.114 -6.637 24.655 1.00 86.31 176 LEU A CA 1
ATOM 1399 C C . LEU A 1 176 ? 9.200 -7.538 24.067 1.00 86.31 176 LEU A C 1
ATOM 1401 O O . LEU A 1 176 ? 8.921 -8.256 23.118 1.00 86.31 176 LEU A O 1
ATOM 1405 N N . SER A 1 177 ? 10.404 -7.578 24.641 1.00 85.19 177 SER A N 1
ATOM 1406 C CA . SER A 1 177 ? 11.487 -8.463 24.184 1.00 85.19 177 SER A CA 1
ATOM 1407 C C . SER A 1 177 ? 11.166 -9.960 24.313 1.00 85.19 177 SER A C 1
ATOM 1409 O O . SER A 1 177 ? 11.941 -10.790 23.855 1.00 85.19 177 SER A O 1
ATOM 1411 N N . PHE A 1 178 ? 10.056 -10.322 24.965 1.00 84.62 178 PHE A N 1
ATOM 1412 C CA . PHE A 1 178 ? 9.558 -11.700 25.014 1.00 84.62 178 PHE A CA 1
ATOM 1413 C C . PHE A 1 178 ? 8.704 -12.082 23.794 1.00 84.62 178 PHE A C 1
ATOM 1415 O O . PHE A 1 178 ? 8.427 -13.266 23.604 1.00 84.62 178 PHE A O 1
ATOM 1422 N N . CYS A 1 179 ? 8.229 -11.104 23.017 1.00 82.12 179 CYS A N 1
ATOM 1423 C CA . CYS A 1 179 ? 7.472 -11.347 21.797 1.00 82.12 179 CYS A CA 1
ATOM 1424 C C . CYS A 1 179 ? 8.420 -11.762 20.666 1.00 82.12 179 CYS A C 1
ATOM 1426 O O . CYS A 1 179 ? 9.548 -11.282 20.586 1.00 82.12 179 CYS A O 1
ATOM 1428 N N . GLU A 1 180 ? 7.950 -12.638 19.779 1.00 85.62 180 GLU A N 1
ATOM 1429 C CA . GLU A 1 180 ? 8.662 -12.930 18.534 1.00 85.62 180 GLU A CA 1
ATOM 1430 C C . GLU A 1 180 ? 8.681 -11.691 17.626 1.00 85.62 180 GLU A C 1
ATOM 1432 O O . GLU A 1 180 ? 7.823 -10.813 17.731 1.00 85.62 180 GLU A O 1
ATOM 1437 N N . SER A 1 181 ? 9.653 -11.622 16.715 1.00 76.06 181 SER A N 1
ATOM 1438 C CA . SER A 1 181 ? 9.729 -10.527 15.748 1.00 76.06 181 SER A CA 1
ATOM 1439 C C . SER A 1 181 ? 8.478 -10.516 14.871 1.00 76.06 181 SER A C 1
ATOM 1441 O O . SER A 1 181 ? 8.127 -11.528 14.256 1.00 76.06 181 SER A O 1
ATOM 1443 N N . GLY A 1 182 ? 7.781 -9.385 14.805 1.00 72.25 182 GLY A N 1
ATOM 1444 C CA . GLY A 1 182 ? 6.541 -9.299 14.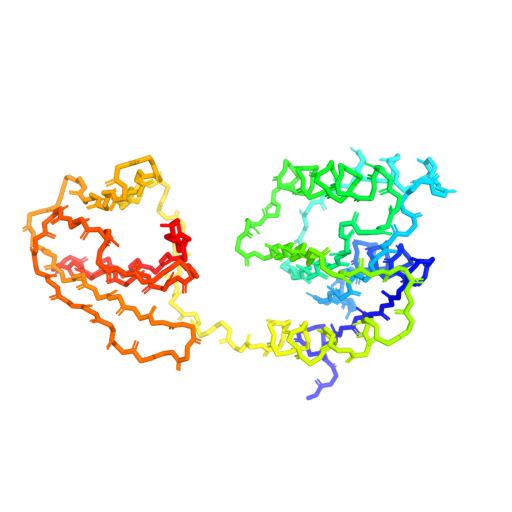047 1.00 72.25 182 GLY A CA 1
ATOM 1445 C C . GLY A 1 182 ? 5.609 -8.177 14.473 1.00 72.25 182 GLY A C 1
ATOM 1446 O O . GLY A 1 182 ? 5.873 -7.394 15.385 1.00 72.25 182 GLY A O 1
ATOM 1447 N N . PHE A 1 183 ? 4.480 -8.085 13.771 1.00 76.81 183 PHE A N 1
ATOM 1448 C CA . PHE A 1 183 ? 3.464 -7.089 14.076 1.00 76.81 183 PHE A CA 1
ATOM 1449 C C . PHE A 1 183 ? 2.507 -7.565 15.166 1.00 76.81 183 PHE A C 1
ATOM 1451 O O . PHE A 1 183 ? 1.972 -8.671 15.104 1.00 76.81 183 PHE A O 1
ATOM 1458 N N . TYR A 1 184 ? 2.199 -6.656 16.084 1.00 81.06 184 TYR A N 1
ATOM 1459 C CA . TYR A 1 184 ? 1.223 -6.853 17.145 1.00 81.06 184 TYR A CA 1
ATOM 1460 C C . TYR A 1 184 ? 0.224 -5.702 17.178 1.00 81.06 184 TYR A C 1
ATOM 1462 O O . TYR A 1 184 ? 0.530 -4.569 16.794 1.00 81.06 184 TYR A O 1
ATOM 1470 N N . ILE A 1 185 ? -0.979 -5.997 17.659 1.00 80.56 185 ILE A N 1
ATOM 1471 C CA . ILE A 1 185 ? -2.009 -5.009 17.955 1.00 80.56 185 ILE A CA 1
ATOM 1472 C C . ILE A 1 185 ? -2.011 -4.765 19.457 1.00 80.56 185 ILE A C 1
ATOM 1474 O O . ILE A 1 185 ? -2.280 -5.666 20.245 1.00 80.56 185 ILE A O 1
ATOM 1478 N N . VAL A 1 186 ? -1.722 -3.533 19.848 1.00 85.56 186 VAL A N 1
ATOM 1479 C CA . VAL A 1 186 ? -1.805 -3.055 21.221 1.00 85.56 186 VAL A CA 1
ATOM 1480 C C . VAL A 1 186 ? -3.135 -2.350 21.402 1.00 85.56 186 VAL A C 1
ATOM 1482 O O . VAL A 1 186 ? -3.430 -1.372 20.719 1.00 85.56 186 VAL A O 1
ATOM 1485 N N . HIS A 1 187 ? -3.916 -2.835 22.350 1.00 87.19 187 HIS A N 1
ATOM 1486 C CA . HIS A 1 187 ? -5.183 -2.271 22.771 1.00 87.19 187 HIS A CA 1
ATOM 1487 C C . HIS A 1 187 ? -5.027 -1.709 24.179 1.00 87.19 187 HIS A C 1
ATOM 1489 O O . HIS A 1 187 ? -4.799 -2.450 25.131 1.00 87.19 187 HIS A O 1
ATOM 1495 N N . LEU A 1 188 ? -5.131 -0.396 24.305 1.00 85.56 188 LEU A N 1
ATOM 1496 C CA . LEU A 1 188 ? -5.126 0.331 25.561 1.00 85.56 188 LEU A CA 1
ATOM 1497 C C . LEU A 1 188 ? -6.551 0.795 25.865 1.00 85.56 188 LEU A C 1
ATOM 1499 O O . LEU A 1 188 ? -7.138 1.555 25.100 1.00 85.56 188 LEU A O 1
ATOM 1503 N N . LYS A 1 189 ? -7.079 0.379 27.012 1.00 85.12 189 LYS A N 1
ATOM 1504 C CA . LYS A 1 189 ? -8.311 0.913 27.593 1.00 85.12 189 LYS A CA 1
ATOM 1505 C C . LYS A 1 189 ? -7.993 1.700 28.849 1.00 85.12 189 LYS A C 1
ATOM 1507 O O . LYS A 1 189 ? -7.171 1.269 29.656 1.00 85.12 189 LYS A O 1
ATOM 1512 N N . THR A 1 190 ? -8.684 2.812 29.047 1.00 80.50 190 THR A N 1
ATOM 1513 C CA . THR A 1 190 ? -8.579 3.627 30.262 1.00 80.50 190 THR A CA 1
ATOM 1514 C C . THR A 1 190 ? -9.911 3.663 31.004 1.00 80.50 190 THR A C 1
ATOM 1516 O O . THR A 1 190 ? -10.974 3.404 30.436 1.00 80.50 190 THR A O 1
ATOM 1519 N N . ALA A 1 191 ? -9.872 4.015 32.291 1.00 72.00 191 ALA A N 1
ATOM 1520 C CA . ALA A 1 191 ? -11.087 4.181 33.093 1.00 72.00 191 ALA A CA 1
ATOM 1521 C C . ALA A 1 191 ? -11.988 5.332 32.593 1.00 72.00 191 ALA A C 1
ATOM 1523 O O . ALA A 1 191 ? -13.186 5.342 32.863 1.00 72.00 191 ALA A O 1
ATOM 1524 N N . THR A 1 192 ? -11.427 6.280 31.837 1.00 64.62 192 THR A N 1
ATOM 1525 C CA . THR A 1 192 ? -12.103 7.475 31.308 1.00 64.62 192 THR A CA 1
ATOM 1526 C C . THR A 1 192 ? -12.683 7.290 29.898 1.00 64.62 192 THR A C 1
ATOM 1528 O O . THR A 1 192 ? -12.952 8.276 29.225 1.00 64.62 192 THR A O 1
ATOM 1531 N N . GLN A 1 193 ? -12.908 6.045 29.455 1.00 57.41 193 GLN A N 1
ATOM 1532 C CA . GLN A 1 193 ? -13.427 5.685 28.120 1.00 57.41 193 GLN A CA 1
ATOM 1533 C C . GLN A 1 193 ? -12.500 5.991 26.926 1.00 57.41 193 GLN A C 1
ATOM 1535 O O . GLN A 1 193 ? -12.956 5.927 25.785 1.00 57.41 193 GLN A O 1
ATOM 1540 N N . HIS A 1 194 ? -11.200 6.234 27.129 1.00 61.72 194 HIS A N 1
ATOM 1541 C CA . HIS A 1 194 ? -10.273 6.218 25.995 1.00 61.72 194 HIS A CA 1
ATOM 1542 C C . HIS A 1 194 ? -9.971 4.771 25.604 1.00 61.72 194 HIS A C 1
ATOM 1544 O O . HIS A 1 194 ? -9.439 3.990 26.397 1.00 61.72 194 HIS A O 1
ATOM 1550 N N . ASP A 1 195 ? -10.335 4.430 24.373 1.00 73.06 195 ASP A N 1
ATOM 1551 C CA . ASP A 1 195 ? -10.002 3.169 23.728 1.00 73.06 195 ASP A CA 1
ATOM 1552 C C . ASP A 1 195 ? -9.017 3.470 22.590 1.00 73.06 195 ASP A C 1
ATOM 1554 O O . ASP A 1 195 ? -9.346 4.148 21.614 1.00 73.06 195 ASP A O 1
ATOM 1558 N N . VAL A 1 196 ? -7.769 3.042 22.768 1.00 76.31 196 VAL A N 1
ATOM 1559 C CA . VAL A 1 196 ? -6.670 3.295 21.839 1.00 76.31 196 VAL A CA 1
ATOM 1560 C C . VAL A 1 196 ? -6.176 1.963 21.310 1.00 76.31 196 VAL A C 1
ATOM 1562 O O . VAL A 1 196 ? -5.690 1.121 22.060 1.00 76.31 196 VAL A O 1
ATOM 1565 N N . VAL A 1 197 ? -6.233 1.795 19.994 1.00 78.31 197 VAL A N 1
ATOM 1566 C CA . VAL A 1 197 ? -5.676 0.627 19.312 1.00 78.31 197 VAL A CA 1
ATOM 1567 C C . VAL A 1 197 ? -4.522 1.084 18.424 1.00 78.31 197 VAL A C 1
ATOM 1569 O O . VAL A 1 197 ? -4.703 1.928 17.547 1.00 78.31 197 VAL A O 1
ATOM 1572 N N . ARG A 1 198 ? -3.322 0.537 18.638 1.00 74.75 198 ARG A N 1
ATOM 1573 C CA . ARG A 1 198 ? -2.137 0.790 17.806 1.00 74.75 198 ARG A CA 1
ATOM 1574 C C . ARG A 1 198 ? -1.540 -0.513 17.290 1.00 74.75 198 ARG A C 1
ATOM 1576 O O . ARG A 1 198 ? -1.451 -1.496 18.013 1.00 74.75 198 ARG A O 1
ATOM 1583 N N . LYS A 1 199 ? -1.058 -0.492 16.049 1.00 76.75 199 LYS A N 1
ATOM 1584 C CA . LYS A 1 199 ? -0.201 -1.544 15.495 1.00 76.75 199 LYS A CA 1
ATOM 1585 C C . LYS A 1 199 ? 1.260 -1.189 15.779 1.00 76.75 199 LYS A C 1
ATOM 1587 O O . LYS A 1 199 ? 1.669 -0.070 15.482 1.00 76.75 199 LYS A O 1
ATOM 1592 N N . ILE A 1 200 ? 2.029 -2.126 16.324 1.00 74.25 200 ILE A N 1
ATOM 1593 C CA . ILE A 1 200 ? 3.477 -1.994 16.558 1.00 74.25 200 ILE A CA 1
ATOM 1594 C C . ILE A 1 200 ? 4.222 -3.141 15.872 1.00 74.25 200 ILE A C 1
ATOM 1596 O O . ILE A 1 200 ? 3.633 -4.196 15.642 1.00 74.25 200 ILE A O 1
ATOM 1600 N N . TYR A 1 201 ? 5.497 -2.941 15.542 1.00 71.94 201 TYR A N 1
ATOM 1601 C CA . TYR A 1 201 ? 6.399 -4.006 15.097 1.00 71.94 201 TYR A CA 1
ATOM 1602 C C . TYR A 1 201 ? 7.439 -4.240 16.189 1.00 71.94 201 TYR A C 1
ATOM 1604 O O . TYR A 1 201 ? 8.163 -3.307 16.528 1.00 71.94 201 TYR A O 1
ATOM 1612 N N . VAL A 1 202 ? 7.485 -5.447 16.747 1.00 74.94 202 VAL A N 1
ATOM 1613 C CA . VAL A 1 202 ? 8.531 -5.860 17.688 1.00 74.94 202 VAL A CA 1
ATOM 1614 C C . VAL A 1 202 ? 9.678 -6.454 16.878 1.00 74.94 202 VAL A C 1
ATOM 1616 O O . VAL A 1 202 ? 9.423 -7.265 15.988 1.00 74.94 202 VAL A O 1
ATOM 1619 N N . TYR A 1 203 ? 10.906 -5.999 17.144 1.00 72.06 203 TYR A N 1
ATOM 1620 C CA . TYR A 1 203 ? 12.118 -6.445 16.451 1.00 72.06 203 TYR A CA 1
ATOM 1621 C C . TYR A 1 203 ? 12.646 -7.760 17.006 1.00 72.06 203 TYR A C 1
ATOM 1623 O O . TYR A 1 203 ? 12.694 -7.901 18.246 1.00 72.06 203 TYR A O 1
#

Secondary structure (DSSP, 8-state):
---GGG-EEEEETHHHHHHHHHHHH-TTT-SEEEEES--GGG-HHHHHHHHH----S--EEEEEEETTS-TTHHHHHHHHHHHHHHTT--GGGEEEEEETT--SSHHHHHHHHHHHHHHHHS----------S---EEEETTTTEEEE-S-SSEEEEEEETTS-EEEEE--SEEE-TTSPSEEEEEEEEETTS-EEEEEEEE-

Foldseek 3Di:
DQFQLPDAQEDEACSLVVRVVCCQVCVRRHQEYEHELYVLVPDPVSVVCLVVGADDDHHAYEYEFEPQEDPCSVVSVVVSLVSCVVNPHDVLRYHYYYHDPGYRDPVRCVVCVVVRVCSRNPPPPDPPPPVPVCFQWDADQVQQKIAGPPAQFKKKWKADPVRHTPDIDRDRMDRCPVPDFAKIWIWMAGPVGDTDIDIDTHD

Nearest PDB structures (foldseek):
  7t0o-assembly1_H  TM=6.165E-01  e=8.708E-03  Homo sapiens
  7t0r-assembly2_D  TM=6.491E-01  e=1.343E-02  Homo sapiens
  7t0o-assembly1_M  TM=6.257E-01  e=1.343E-02  Homo sapiens
  1cid-assembly1_A  TM=6.367E-01  e=6.712E-02  Rattus norvegicus
  1svw-assembly2_B  TM=4.358E-01  e=4.862E-01  Bacillus subtilis

Solvent-accessible surface area (backbone atoms only — not comparable to full-atom values): 11536 Å² total; per-residue (Å²): 124,99,43,24,93,73,28,67,39,65,26,50,32,65,42,6,37,49,20,53,50,49,25,72,75,36,49,83,52,21,22,22,25,36,26,29,50,48,45,63,89,77,40,72,66,57,55,57,45,62,74,72,51,73,71,85,71,87,53,36,39,35,38,36,41,28,66,64,38,61,93,54,53,64,58,54,51,50,55,52,53,50,51,42,42,75,42,64,45,59,66,93,34,52,45,79,46,80,34,80,86,24,45,90,47,68,71,44,52,62,67,50,44,61,60,45,50,50,63,69,67,52,79,77,74,73,72,81,69,74,84,62,94,74,67,47,70,47,73,41,72,90,74,32,36,36,38,43,54,100,58,89,60,45,43,39,37,32,20,39,85,86,67,49,78,73,47,73,45,58,62,49,61,47,74,46,79,85,53,72,70,42,60,32,39,39,38,38,36,38,85,84,73,51,72,47,78,45,79,48,69,45,110

Sequence (203 aa):
MPNRENTAIAGSSMGGLISLYSALKYPNTFSKAGIFSPSLWFSDTLQMFLDSFTYNLPQRFYFVAGLNESTTMVSDIQDVTNKLILQGFPAANLNTVIKTDGEHSEWFWKREFPDAFIWLFQVVTGVNSEIITDTPLYYNTETSLLTVEGIDSIWLSIYDLTGRLVFSTNKTSLNLSFCESGFYIVHLKTATQHDVVRKIYVY